Protein AF-A0A655YX29-F1 (afdb_monomer)

Organism: Vibrio cholerae (NCBI:txid666)

Mean predicted aligned error: 5.87 Å

Solvent-accessible surface area (backbone atoms only — not comparable to full-atom values): 13221 Å² total; per-residue (Å²): 109,68,70,59,52,31,53,48,28,48,72,72,64,40,40,65,67,18,42,57,52,40,54,55,49,36,74,79,40,78,80,44,65,66,53,54,54,52,46,47,52,28,24,66,75,71,67,39,34,69,66,39,57,71,42,44,67,58,36,39,75,68,69,73,36,53,75,65,59,41,49,54,50,45,53,53,29,51,49,51,47,50,59,61,36,42,71,84,47,36,54,64,44,40,53,54,54,56,67,70,50,52,74,70,59,66,66,36,65,70,50,42,51,51,52,39,51,53,21,46,78,59,70,35,27,68,61,30,49,53,53,44,57,56,42,46,74,78,56,75,50,65,68,59,36,62,50,58,56,72,48,78,56,92,72,52,63,69,59,53,53,52,35,52,52,49,38,72,77,38,81,76,47,32,40,43,25,37,27,48,12,52,44,26,44,75,72,67,40,32,70,61,10,32,55,25,21,53,53,12,50,75,67,42,89,49,57,67,48,30,50,53,33,19,53,25,27,44,80,70,69,38,52,70,59,16,52,54,36,43,50,51,33,49,53,57,69,76,49,79,86,79,85,85,131

Sequence (245 aa):
MELTRAKQQLGDGDNQAALETLTQLQRNHPHNTVVLNLLKQCYQALGEWQPLLALLPKLVKAKRLSNEEAQQLEITAQRGILQDIASPKGSEGLMQHWAQLSRKLKAEPELLMCFITQLIQRKADYEAFSMIKESLKKQATPELYALLPELNISDRHPLIALLQEALRRDGNNAEAHSALGQLYLREKHWADAQKHLEKALSLRSSVSDYAYLADALEKQNFTRAAHDVSRKALSLLESPSAQSS

Radius of gyration: 23.89 Å; Cα contacts (8 Å, |Δi|>4): 259; chains: 1; bounding box: 60×42×65 Å

Nearest PDB structures (foldseek):
  5dse-assembly1_A  TM=4.596E-01  e=9.885E-05  Homo sapiens
  7rqf-assembly1_A  TM=4.891E-01  e=5.164E-04  Pseudomonas aeruginosa PAO1
  8sxg-assembly1_C  TM=3.650E-01  e=2.163E-04  Pseudomonas aeruginosa
  6q6g-assembly1_Z  TM=4.954E-01  e=3.820E-03  Homo sapiens
  6c95-assembly1_A  TM=4.401E-01  e=8.387E-02  Homo sapiens

pLDDT: mean 92.27, std 8.89, range [33.91, 98.75]

Foldseek 3Di:
DLLVVLVVCVVVVVLVVSLVSLVVVCVVPVLPLSSLVSNLVSCVSVLVLVVNLVSLVSCVVNVNDPPVRSVVSNLVSLLSVLVVCCPPPNLVSLVVSLVPDDPVSCLPPSSLLSSLVSCLVRLVLVVSVVSLLVNCVVPNDLSSLQCLLSRPDPDCVVSLVSLVVVCVVPVQNLSSLLSQLSVCVVVVVLVSNLVSLVSSCVNDPDLVSLQSNLSSCVSVVVNVVSVVSNVVSVVVVVCPPPPDD

Secondary structure (DSSP, 8-state):
-HHHHHHHHHHTT-HHHHHHHHHHHHHH-TT-HHHHHHHHHHHHHHT-HHHHHHHHHHHHHTTSS-HHHHHHHHHHHHHHHHHHHHTTSHHHHHHHHHHHS-HHHHT-HHHHHHHHHHHHHTT-HHHHHHHHHHHHHH---HHHHHHGGG---S--HHHHHHHHHHHHH-TT-HHHHHHHHHHHHHTT-HHHHHHHHHHHHHHS--HHHHHHHHHHHHHTT-HHHHHHHHHHHHHHHH-GGGS--

InterPro domains:
  IPR005254 Heme biosynthesis-associated TPR protein [TIGR00540] (2-233)
  IPR011990 Tetratricopeptide-like helical domain superfamily [G3DSA:1.25.40.10] (2-241)
  IPR011990 Tetratricopeptide-like helical domain superfamily [SSF48452] (6-226)
  IPR019734 Tetratricopeptide repeat [PS50005] (174-207)

Structure (mmCIF, N/CA/C/O backbone):
data_AF-A0A655YX29-F1
#
_entry.id   AF-A0A655YX29-F1
#
loop_
_atom_site.group_PDB
_atom_site.id
_atom_site.type_symbol
_atom_site.label_atom_id
_atom_site.label_alt_id
_atom_site.label_comp_id
_atom_site.label_asym_id
_atom_site.label_entity_id
_atom_site.label_seq_id
_atom_site.pdbx_PDB_ins_code
_atom_site.Cartn_x
_atom_site.Cartn_y
_atom_site.Cartn_z
_atom_site.occupancy
_atom_site.B_iso_or_equiv
_atom_site.auth_seq_id
_atom_site.auth_comp_id
_atom_site.auth_asym_id
_atom_site.auth_atom_id
_atom_site.pdbx_PDB_model_num
ATOM 1 N N . MET A 1 1 ? 20.109 2.451 -40.239 1.00 74.25 1 MET A N 1
ATOM 2 C CA . MET A 1 1 ? 18.877 1.734 -40.634 1.00 74.25 1 MET A CA 1
ATOM 3 C C . MET A 1 1 ? 18.229 1.106 -39.403 1.00 74.25 1 MET A C 1
ATOM 5 O O . MET A 1 1 ? 17.161 1.559 -39.023 1.00 74.25 1 MET A O 1
ATOM 9 N N . GLU A 1 2 ? 18.918 0.212 -38.686 1.00 83.62 2 GLU A N 1
ATOM 10 C CA . GLU A 1 2 ? 18.392 -0.462 -37.477 1.00 83.62 2 GLU A CA 1
ATOM 11 C C . GLU A 1 2 ? 17.880 0.471 -36.357 1.00 83.62 2 GLU A C 1
ATOM 13 O O . GLU A 1 2 ? 16.822 0.229 -35.790 1.00 83.62 2 GLU A O 1
ATOM 18 N N . LEU A 1 3 ? 18.565 1.585 -36.055 1.00 86.56 3 LEU A N 1
ATOM 19 C CA . LEU A 1 3 ? 18.087 2.529 -35.026 1.00 86.56 3 LEU A CA 1
ATOM 20 C C . LEU A 1 3 ? 16.780 3.234 -35.430 1.00 86.56 3 LEU A C 1
ATOM 22 O O . LEU A 1 3 ? 15.935 3.510 -34.583 1.00 86.56 3 LEU A O 1
ATOM 26 N N . THR A 1 4 ? 16.622 3.544 -36.717 1.00 86.81 4 THR A N 1
ATOM 27 C CA . THR A 1 4 ? 15.394 4.145 -37.256 1.00 86.81 4 THR A CA 1
ATOM 28 C C . THR A 1 4 ? 14.246 3.145 -37.181 1.00 86.81 4 THR A C 1
ATOM 30 O O . THR A 1 4 ? 13.162 3.507 -36.738 1.0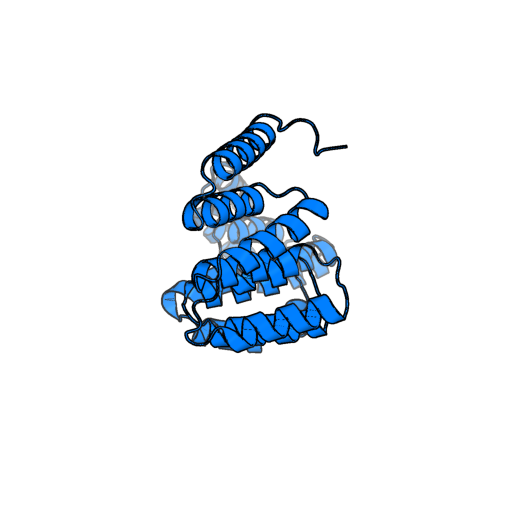0 86.81 4 THR A O 1
ATOM 33 N N . ARG A 1 5 ? 14.518 1.876 -37.517 1.00 88.75 5 ARG A N 1
ATOM 34 C CA . ARG A 1 5 ? 13.566 0.768 -37.391 1.00 88.75 5 ARG A CA 1
ATOM 35 C C . ARG A 1 5 ? 13.100 0.577 -35.947 1.00 88.75 5 ARG A C 1
ATOM 37 O O . ARG A 1 5 ? 11.901 0.563 -35.708 1.00 88.75 5 ARG A O 1
ATOM 44 N N . ALA A 1 6 ? 14.025 0.526 -34.988 1.00 88.88 6 ALA A N 1
ATOM 45 C CA . ALA A 1 6 ? 13.686 0.392 -33.570 1.00 88.88 6 ALA A CA 1
ATOM 46 C C . ALA A 1 6 ? 12.810 1.545 -33.051 1.00 88.88 6 ALA A C 1
ATOM 48 O O . ALA A 1 6 ? 11.881 1.329 -32.277 1.00 88.88 6 ALA A O 1
ATOM 49 N N . LYS A 1 7 ? 13.080 2.783 -33.489 1.00 88.50 7 LYS A N 1
ATOM 50 C CA . LYS A 1 7 ? 12.241 3.942 -33.143 1.00 88.50 7 LYS A CA 1
ATOM 51 C C . LYS A 1 7 ? 10.845 3.854 -33.752 1.00 88.50 7 LYS A C 1
ATOM 53 O O . LYS A 1 7 ? 9.890 4.237 -33.089 1.00 88.50 7 LYS A O 1
ATOM 58 N N . GLN A 1 8 ? 10.741 3.375 -34.990 1.00 90.94 8 GLN A N 1
ATOM 59 C CA . GLN A 1 8 ? 9.455 3.161 -35.644 1.00 90.94 8 GLN A CA 1
ATOM 60 C C . GLN A 1 8 ? 8.639 2.099 -34.898 1.00 90.94 8 GLN A C 1
ATOM 62 O O . GLN A 1 8 ? 7.516 2.382 -34.511 1.00 90.94 8 GLN A O 1
ATOM 67 N N . GLN A 1 9 ? 9.238 0.944 -34.588 1.00 91.00 9 GLN A N 1
ATOM 68 C CA . GLN A 1 9 ? 8.585 -0.131 -33.827 1.00 91.00 9 GLN A CA 1
ATOM 69 C C . GLN A 1 9 ? 8.052 0.355 -32.471 1.00 91.00 9 GLN A C 1
ATOM 71 O O . GLN A 1 9 ? 6.935 0.021 -32.097 1.00 91.00 9 GLN A O 1
ATOM 76 N N . LEU A 1 10 ? 8.809 1.207 -31.768 1.00 87.88 10 LEU A N 1
ATOM 77 C CA . LEU A 1 10 ? 8.336 1.845 -30.535 1.00 87.88 10 LEU A CA 1
ATOM 78 C C . LEU A 1 10 ? 7.170 2.811 -30.762 1.00 87.88 10 LEU A C 1
ATOM 80 O O . LEU A 1 10 ? 6.245 2.841 -29.955 1.00 87.88 10 LEU A O 1
ATOM 84 N N . GLY A 1 11 ? 7.208 3.599 -31.840 1.00 87.75 11 GLY A N 1
ATOM 85 C CA . GLY A 1 11 ? 6.101 4.478 -32.226 1.00 87.75 11 GLY A CA 1
ATOM 86 C C . GLY A 1 11 ? 4.825 3.708 -32.570 1.00 87.75 11 GLY A C 1
ATOM 87 O O . GLY A 1 11 ? 3.733 4.169 -32.251 1.00 87.75 11 GLY A O 1
ATOM 88 N N . ASP A 1 12 ? 4.981 2.514 -33.140 1.00 89.31 12 ASP A N 1
ATOM 89 C CA . ASP A 1 12 ? 3.892 1.603 -33.498 1.00 89.31 12 ASP A CA 1
ATOM 90 C C . ASP A 1 12 ? 3.393 0.772 -32.291 1.00 89.31 12 ASP A C 1
ATOM 92 O O . ASP A 1 12 ? 2.408 0.044 -32.401 1.00 89.31 12 ASP A O 1
ATOM 96 N N . GLY A 1 13 ? 4.052 0.877 -31.128 1.00 88.12 13 GLY A N 1
ATOM 97 C CA . GLY A 1 13 ? 3.719 0.137 -29.904 1.00 88.12 13 GLY A CA 1
ATOM 98 C C . GLY A 1 13 ? 4.242 -1.306 -29.855 1.00 88.12 13 GLY A C 1
ATOM 99 O O . GLY A 1 13 ? 4.000 -2.010 -28.873 1.00 88.12 13 GLY A O 1
ATOM 100 N N . ASP A 1 14 ? 4.995 -1.748 -30.867 1.00 92.62 14 ASP A N 1
ATOM 101 C CA . ASP A 1 14 ? 5.615 -3.076 -30.924 1.00 92.62 14 ASP A CA 1
ATOM 102 C C . ASP A 1 14 ? 6.920 -3.110 -30.107 1.00 92.62 14 ASP A C 1
ATOM 104 O O . ASP A 1 14 ? 8.047 -3.132 -30.620 1.00 92.62 14 ASP A O 1
ATOM 108 N N . ASN A 1 15 ? 6.751 -3.080 -28.783 1.00 92.06 15 ASN A N 1
ATOM 109 C CA . ASN A 1 15 ? 7.855 -3.040 -27.823 1.00 92.06 15 ASN A CA 1
ATOM 110 C C . ASN A 1 15 ? 8.735 -4.299 -27.882 1.00 92.06 15 ASN A C 1
ATOM 112 O O . ASN A 1 15 ? 9.933 -4.214 -27.608 1.00 92.06 15 ASN A O 1
ATOM 116 N N . GLN A 1 16 ? 8.170 -5.452 -28.259 1.00 92.12 16 GLN A N 1
ATOM 117 C CA . GLN A 1 16 ? 8.909 -6.713 -28.330 1.00 92.12 16 GLN A CA 1
ATOM 118 C C . GLN A 1 16 ? 9.858 -6.729 -29.533 1.00 92.12 16 GLN A C 1
ATOM 120 O O . GLN A 1 16 ? 11.054 -6.987 -29.371 1.00 92.12 16 GLN A O 1
ATOM 125 N N . ALA A 1 17 ? 9.370 -6.373 -30.728 1.00 91.25 17 ALA A N 1
ATOM 126 C CA . ALA A 1 17 ? 10.222 -6.299 -31.914 1.00 91.25 17 ALA A CA 1
ATOM 127 C C . ALA A 1 17 ? 11.273 -5.179 -31.797 1.00 91.25 17 ALA A C 1
ATOM 129 O O . ALA A 1 17 ? 12.413 -5.325 -32.264 1.00 91.25 17 ALA A O 1
ATOM 130 N N . ALA A 1 18 ? 10.916 -4.070 -31.135 1.00 92.31 18 ALA A N 1
ATOM 131 C CA . ALA A 1 18 ? 11.869 -3.024 -30.786 1.00 92.31 18 ALA A CA 1
ATOM 132 C C . ALA A 1 18 ? 12.968 -3.549 -29.850 1.00 92.31 18 ALA A C 1
ATOM 134 O O . ALA A 1 18 ? 14.150 -3.293 -30.097 1.00 92.31 18 ALA A O 1
ATOM 135 N N . LEU A 1 19 ? 12.608 -4.315 -28.813 1.00 93.19 19 LEU A N 1
ATOM 136 C CA . LEU A 1 19 ? 13.564 -4.878 -27.861 1.00 93.19 19 LEU A CA 1
ATOM 137 C C . LEU A 1 19 ? 14.572 -5.814 -28.542 1.00 93.19 19 LEU A C 1
ATOM 139 O O . LEU A 1 19 ? 15.774 -5.707 -28.280 1.00 93.19 19 LEU A O 1
ATOM 143 N N . GLU A 1 20 ? 14.123 -6.693 -29.439 1.00 92.38 20 GLU A N 1
ATOM 144 C CA . GLU A 1 20 ? 15.008 -7.590 -30.195 1.00 92.38 20 GLU A CA 1
ATOM 145 C C . GLU A 1 20 ? 16.045 -6.803 -31.009 1.00 92.38 20 GLU A C 1
ATOM 147 O O . GLU A 1 20 ? 17.256 -7.035 -30.890 1.00 92.38 20 GLU A O 1
ATOM 152 N N . THR A 1 21 ? 15.574 -5.809 -31.768 1.00 91.12 21 THR A N 1
ATOM 153 C CA . THR A 1 21 ? 16.415 -4.934 -32.599 1.00 91.12 21 THR A CA 1
ATOM 154 C C . THR A 1 21 ? 17.415 -4.149 -31.740 1.00 91.12 21 THR A C 1
ATOM 156 O O . THR A 1 21 ? 18.610 -4.074 -32.043 1.00 91.12 21 THR A O 1
ATOM 159 N N . LEU A 1 22 ? 16.957 -3.589 -30.617 1.00 92.06 22 LEU A N 1
ATOM 160 C CA . LEU A 1 22 ? 17.788 -2.798 -29.709 1.00 92.06 22 LEU A CA 1
ATOM 161 C C . LEU A 1 22 ? 18.814 -3.642 -28.948 1.00 92.06 22 LEU A C 1
ATOM 163 O O . LEU A 1 22 ? 19.927 -3.172 -28.709 1.00 92.06 22 LEU A O 1
ATOM 167 N N . THR A 1 23 ? 18.485 -4.887 -28.606 1.00 90.38 23 THR A N 1
ATOM 168 C CA . THR A 1 23 ? 19.416 -5.808 -27.938 1.00 90.38 23 THR A CA 1
ATOM 169 C C . THR A 1 23 ? 20.567 -6.187 -28.871 1.00 90.38 23 THR A C 1
ATOM 171 O O . THR A 1 23 ? 21.727 -6.203 -28.451 1.00 90.38 23 THR A O 1
ATOM 174 N N . GLN A 1 24 ? 20.284 -6.417 -30.159 1.00 91.44 24 GLN A N 1
ATOM 175 C CA . GLN A 1 24 ? 21.325 -6.625 -31.173 1.00 91.44 24 GLN A CA 1
ATOM 176 C C . GLN A 1 24 ? 22.208 -5.379 -31.337 1.00 91.44 24 GLN A C 1
ATOM 178 O O . GLN A 1 24 ? 23.438 -5.475 -31.315 1.00 91.44 24 GLN A O 1
ATOM 183 N N . LEU A 1 25 ? 21.594 -4.193 -31.410 1.00 90.31 25 LEU A N 1
ATOM 184 C CA . LEU A 1 25 ? 22.320 -2.923 -31.472 1.00 90.31 25 LEU A CA 1
ATOM 185 C C . LEU A 1 25 ? 23.204 -2.680 -30.245 1.00 90.31 25 LEU A C 1
ATOM 187 O O . LEU A 1 25 ? 24.315 -2.170 -30.388 1.00 90.31 25 LEU A O 1
ATOM 191 N N . GLN A 1 26 ? 22.748 -3.061 -29.052 1.00 90.88 26 GLN A N 1
ATOM 192 C CA . GLN A 1 26 ? 23.527 -2.926 -27.824 1.00 90.88 26 GLN A CA 1
ATOM 193 C C . GLN A 1 26 ? 24.763 -3.831 -27.827 1.00 90.88 26 GLN A C 1
ATOM 195 O O . GLN A 1 26 ? 25.808 -3.407 -27.340 1.00 90.88 26 GLN A O 1
ATOM 200 N N . ARG A 1 27 ? 24.683 -5.043 -28.394 1.00 89.25 27 ARG A N 1
ATOM 201 C CA . ARG A 1 27 ? 25.852 -5.935 -28.527 1.00 89.25 27 ARG A CA 1
ATOM 202 C C . ARG A 1 27 ? 26.937 -5.314 -29.407 1.00 89.25 27 ARG A C 1
ATOM 204 O O . ARG A 1 27 ? 28.108 -5.368 -29.049 1.00 89.25 27 ARG A O 1
ATOM 211 N N . ASN A 1 28 ? 26.537 -4.677 -30.507 1.00 88.81 28 ASN A N 1
ATOM 212 C CA . ASN A 1 28 ? 27.463 -4.041 -31.450 1.00 88.81 28 ASN A CA 1
ATOM 213 C C . ASN A 1 28 ? 27.969 -2.676 -30.953 1.00 88.81 28 ASN A C 1
ATOM 215 O O . ASN A 1 28 ? 29.095 -2.280 -31.249 1.00 88.81 28 ASN A O 1
ATOM 219 N N . HIS A 1 29 ? 27.153 -1.952 -30.177 1.00 86.75 29 HIS A N 1
ATOM 220 C CA . HIS A 1 29 ? 27.474 -0.622 -29.655 1.00 86.75 29 HIS A CA 1
ATOM 221 C C . HIS A 1 29 ? 27.079 -0.461 -28.168 1.00 86.75 29 HIS A C 1
ATOM 223 O O . HIS A 1 29 ? 26.131 0.269 -27.855 1.00 86.75 29 HIS A O 1
ATOM 229 N N . PRO A 1 30 ? 27.832 -1.058 -27.219 1.00 85.25 30 PRO A N 1
ATOM 230 C CA . PRO A 1 30 ? 27.433 -1.157 -25.804 1.00 85.25 30 PRO A CA 1
ATOM 231 C C . PRO A 1 30 ? 27.243 0.171 -25.058 1.00 85.25 30 PRO A C 1
ATOM 233 O O . PRO A 1 30 ? 26.528 0.223 -24.057 1.00 85.25 30 PRO A O 1
ATOM 236 N N . HIS A 1 31 ? 27.880 1.245 -25.532 1.00 83.81 31 HIS A N 1
ATOM 237 C CA . HIS A 1 31 ? 27.849 2.574 -24.909 1.00 83.81 31 HIS A CA 1
ATOM 238 C C . HIS A 1 31 ? 26.972 3.587 -25.660 1.00 83.81 31 HIS A C 1
ATOM 240 O O . HIS A 1 31 ? 26.964 4.768 -25.308 1.00 83.81 31 HIS A O 1
ATOM 246 N N . ASN A 1 32 ? 26.229 3.164 -26.691 1.00 88.62 32 ASN A N 1
ATOM 247 C CA . ASN A 1 32 ? 25.364 4.075 -27.436 1.00 88.62 32 ASN A CA 1
ATOM 248 C C . ASN A 1 32 ? 24.190 4.543 -26.562 1.00 88.62 32 ASN A C 1
ATOM 250 O O . ASN A 1 32 ? 23.243 3.803 -26.304 1.00 88.62 32 ASN A O 1
ATOM 254 N N . THR A 1 33 ? 24.242 5.804 -26.132 1.00 88.56 33 THR A N 1
ATOM 255 C CA . THR A 1 33 ? 23.282 6.388 -25.185 1.00 88.56 33 THR A CA 1
ATOM 256 C C . THR A 1 33 ? 21.844 6.418 -25.699 1.00 88.56 33 THR A C 1
ATOM 258 O O . THR A 1 33 ? 20.916 6.302 -24.900 1.00 88.56 33 THR A O 1
ATOM 261 N N . VAL A 1 34 ? 21.643 6.509 -27.018 1.00 89.88 34 VAL A N 1
ATOM 262 C CA . VAL A 1 34 ? 20.307 6.448 -27.626 1.00 89.88 34 VAL A CA 1
ATOM 263 C C . VAL A 1 34 ? 19.743 5.036 -27.505 1.00 89.88 34 VAL A C 1
ATOM 265 O O . VAL A 1 34 ? 18.601 4.881 -27.090 1.00 89.88 34 VAL A O 1
ATOM 268 N N . VAL A 1 35 ? 20.552 4.010 -27.790 1.00 91.38 35 VAL A N 1
ATOM 269 C CA . VAL A 1 35 ? 20.142 2.601 -27.652 1.00 91.38 35 VAL A CA 1
ATOM 270 C C . VAL A 1 35 ? 19.809 2.278 -26.197 1.00 91.38 35 VAL A C 1
ATOM 272 O O . VAL A 1 35 ? 18.768 1.686 -25.934 1.00 91.38 35 VAL A O 1
ATOM 275 N N . LEU A 1 36 ? 20.631 2.726 -25.240 1.00 90.94 36 LEU A N 1
ATOM 276 C CA . LEU A 1 36 ? 20.350 2.530 -23.813 1.00 90.94 36 LEU A C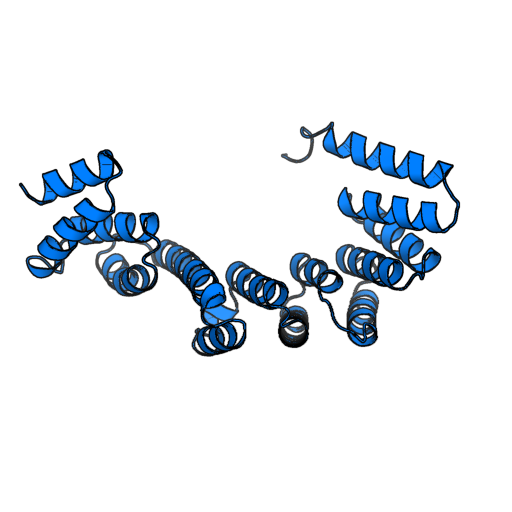A 1
ATOM 277 C C . LEU A 1 36 ? 19.033 3.211 -23.394 1.00 90.94 36 LEU A C 1
ATOM 279 O O . LEU A 1 36 ? 18.250 2.624 -22.655 1.00 90.94 36 LEU A O 1
ATOM 283 N N . ASN A 1 37 ? 18.752 4.422 -23.884 1.00 90.19 37 ASN A N 1
ATOM 284 C CA . ASN A 1 37 ? 17.495 5.111 -23.580 1.00 90.19 37 ASN A CA 1
ATOM 285 C C . ASN A 1 37 ? 16.265 4.414 -24.180 1.00 90.19 37 ASN A C 1
ATOM 287 O O . ASN A 1 37 ? 15.230 4.359 -23.519 1.00 90.19 37 ASN A O 1
ATOM 291 N N . LEU A 1 38 ? 16.366 3.879 -25.398 1.00 91.62 38 LEU A N 1
ATOM 292 C CA . LEU A 1 38 ? 15.266 3.138 -26.026 1.00 91.62 38 LEU A CA 1
ATOM 293 C C . LEU A 1 38 ? 15.048 1.776 -25.349 1.00 91.62 38 LEU A C 1
ATOM 295 O O . LEU A 1 38 ? 13.907 1.392 -25.116 1.00 91.62 38 LEU A O 1
ATOM 299 N N . LEU A 1 39 ? 16.122 1.084 -24.944 1.00 93.25 39 LEU A N 1
ATOM 300 C CA . LEU A 1 39 ? 16.023 -0.149 -24.152 1.00 93.25 39 LEU A CA 1
ATOM 301 C C . LEU A 1 39 ? 15.320 0.087 -22.816 1.00 93.25 39 LEU A C 1
ATOM 303 O O . LEU A 1 39 ? 14.475 -0.709 -22.430 1.00 93.25 39 LEU A O 1
ATOM 307 N N . LYS A 1 40 ? 15.619 1.202 -22.137 1.00 93.94 40 LYS A N 1
ATOM 308 C CA . LYS A 1 40 ? 14.909 1.605 -20.915 1.00 93.94 40 LYS A CA 1
ATOM 309 C C . LYS A 1 40 ? 13.396 1.675 -21.152 1.00 93.94 40 LYS A C 1
ATOM 311 O O . LYS A 1 40 ? 12.645 1.102 -20.375 1.00 93.94 40 LYS A O 1
ATOM 316 N N . GLN A 1 41 ? 12.967 2.340 -22.229 1.00 92.06 41 GLN A N 1
ATOM 317 C CA . GLN A 1 41 ? 11.547 2.462 -22.582 1.00 92.06 41 GLN A CA 1
ATOM 318 C C . GLN A 1 41 ? 10.917 1.095 -22.875 1.00 92.06 41 GLN A C 1
ATOM 320 O O . GLN A 1 41 ? 9.851 0.806 -22.341 1.00 92.06 41 GLN A O 1
ATOM 325 N N . CYS A 1 42 ? 11.602 0.238 -23.642 1.00 93.50 42 CYS A N 1
ATOM 326 C CA . CYS A 1 42 ? 11.129 -1.120 -23.929 1.00 93.50 42 CYS A CA 1
ATOM 327 C C . CYS A 1 42 ? 10.959 -1.933 -22.645 1.00 93.50 42 CYS A C 1
ATOM 329 O O . CYS A 1 42 ? 9.907 -2.518 -22.425 1.00 93.50 42 CYS A O 1
ATOM 331 N N . TYR A 1 43 ? 11.972 -1.938 -21.774 1.00 94.88 43 TYR A N 1
ATOM 332 C CA . TYR A 1 43 ? 11.922 -2.705 -20.534 1.00 94.88 43 TYR A CA 1
ATOM 333 C C . TYR A 1 43 ? 10.820 -2.219 -19.592 1.00 94.88 43 TYR A C 1
ATOM 335 O O . TYR A 1 43 ? 10.129 -3.038 -18.998 1.00 94.88 43 TYR A O 1
ATOM 343 N N . GLN A 1 44 ? 10.607 -0.903 -19.492 1.00 92.88 44 GLN A N 1
ATOM 344 C CA . GLN A 1 44 ? 9.487 -0.353 -18.726 1.00 92.88 44 GLN A CA 1
ATOM 345 C C . GLN A 1 44 ? 8.129 -0.762 -19.313 1.00 92.88 44 GLN A C 1
ATOM 347 O O . GLN A 1 44 ? 7.224 -1.092 -18.554 1.00 92.88 44 GLN A O 1
ATOM 352 N N . ALA A 1 45 ? 7.987 -0.746 -20.641 1.00 91.25 45 ALA A N 1
ATOM 353 C CA . ALA A 1 45 ? 6.733 -1.082 -21.310 1.00 91.25 45 ALA A CA 1
ATOM 354 C C . ALA A 1 45 ? 6.407 -2.585 -21.263 1.00 91.25 45 ALA A C 1
ATOM 356 O O . ALA A 1 45 ? 5.238 -2.955 -21.213 1.00 91.25 45 ALA A O 1
ATOM 357 N N . LEU A 1 46 ? 7.432 -3.440 -21.268 1.00 92.31 46 LEU A N 1
ATOM 358 C CA . LEU A 1 46 ? 7.296 -4.899 -21.237 1.00 92.31 46 LEU A CA 1
ATOM 359 C C . LEU A 1 46 ? 7.285 -5.488 -19.817 1.00 92.31 46 LEU A C 1
ATOM 361 O O . LEU A 1 46 ? 7.019 -6.673 -19.663 1.00 92.31 46 LEU A O 1
ATOM 365 N N . GLY A 1 47 ? 7.578 -4.689 -18.786 1.00 92.31 47 GLY A N 1
ATOM 366 C CA . GLY A 1 47 ? 7.718 -5.186 -17.413 1.00 92.31 47 GLY A CA 1
ATOM 367 C C . GLY A 1 47 ? 8.997 -5.998 -17.175 1.00 92.31 47 GLY A C 1
ATOM 368 O O . GLY A 1 47 ? 9.068 -6.813 -16.265 1.00 92.31 47 GLY A O 1
ATOM 369 N N . GLU A 1 48 ? 10.034 -5.774 -17.980 1.00 94.62 48 GLU A N 1
ATOM 370 C CA . GLU A 1 48 ? 11.327 -6.455 -17.864 1.00 94.62 48 GLU A CA 1
ATOM 371 C C . GLU A 1 48 ? 12.205 -5.759 -16.809 1.00 94.62 48 GLU A C 1
ATOM 373 O O . GLU A 1 48 ? 13.139 -5.000 -17.105 1.00 94.62 48 GLU A O 1
ATOM 378 N N . TRP A 1 49 ? 11.886 -5.985 -15.535 1.00 95.25 49 TRP A N 1
ATOM 379 C CA . TRP A 1 49 ? 12.444 -5.213 -14.422 1.00 95.25 49 TRP A CA 1
ATOM 380 C C . TRP A 1 49 ? 13.918 -5.507 -14.123 1.00 95.25 49 TRP A C 1
ATOM 382 O O . TRP A 1 49 ? 14.688 -4.590 -13.834 1.00 95.25 49 TRP A O 1
ATOM 392 N N . GLN A 1 50 ? 14.352 -6.767 -14.192 1.00 93.75 50 GLN A N 1
ATOM 393 C CA . GLN A 1 50 ? 15.736 -7.151 -13.894 1.00 93.75 50 GLN A CA 1
ATOM 394 C C . GLN A 1 50 ? 16.713 -6.595 -14.948 1.00 93.75 50 GLN A C 1
ATOM 396 O O . GLN A 1 50 ? 17.722 -5.995 -14.553 1.00 93.75 50 GLN A O 1
ATOM 401 N N . PRO A 1 51 ? 16.431 -6.692 -16.268 1.00 94.44 51 PRO A N 1
ATOM 402 C CA . PRO A 1 51 ? 17.214 -5.989 -17.284 1.00 94.44 51 PRO A CA 1
ATOM 403 C C . PRO A 1 51 ? 17.220 -4.467 -17.100 1.00 94.44 51 PRO A C 1
ATOM 405 O O . PRO A 1 51 ? 18.270 -3.838 -17.267 1.00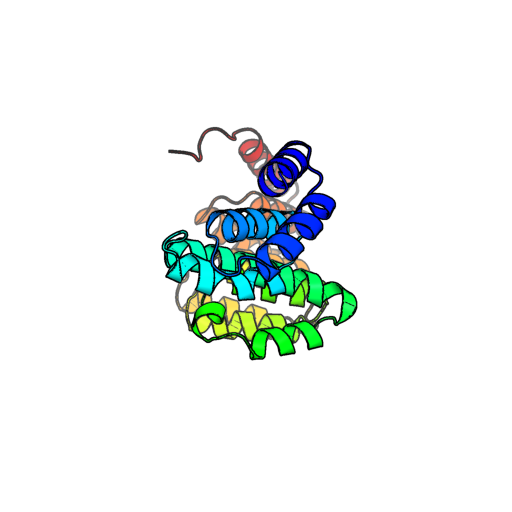 94.44 51 PRO A O 1
ATOM 408 N N . LEU A 1 52 ? 16.085 -3.872 -16.705 1.00 95.62 52 LEU A N 1
ATOM 409 C CA . LEU A 1 52 ? 15.998 -2.441 -16.413 1.00 95.62 52 LEU A CA 1
ATOM 410 C C . LEU A 1 52 ? 16.945 -2.041 -15.275 1.00 95.62 52 LEU A C 1
ATOM 412 O O . LEU A 1 52 ? 17.745 -1.123 -15.457 1.00 95.62 52 LEU A O 1
ATOM 416 N N . LEU A 1 53 ? 16.930 -2.756 -14.145 1.00 94.88 53 LEU A N 1
ATOM 417 C CA . LEU A 1 53 ? 17.824 -2.497 -13.008 1.00 94.88 53 LEU A CA 1
ATOM 418 C C . LEU A 1 53 ? 19.305 -2.570 -13.404 1.00 94.88 53 LEU A C 1
ATOM 420 O O . LEU A 1 53 ? 20.093 -1.701 -13.030 1.00 94.88 53 LEU A O 1
ATOM 424 N N . ALA A 1 54 ? 19.688 -3.558 -14.219 1.00 93.88 54 ALA A N 1
ATOM 425 C CA . ALA A 1 54 ? 21.058 -3.690 -14.718 1.00 93.88 54 ALA A CA 1
ATOM 426 C C . ALA A 1 54 ? 21.477 -2.537 -15.659 1.00 93.88 54 ALA A C 1
ATOM 428 O O . ALA A 1 54 ? 22.673 -2.265 -15.836 1.00 93.88 54 ALA A O 1
ATOM 429 N N . LEU A 1 55 ? 20.507 -1.853 -16.274 1.00 93.94 55 LEU A N 1
ATOM 430 C CA . LEU A 1 55 ? 20.719 -0.748 -17.205 1.00 93.94 55 LEU A CA 1
ATOM 431 C C . LEU A 1 55 ? 20.882 0.611 -16.500 1.00 93.94 55 LEU A C 1
ATOM 433 O O . LEU A 1 55 ? 21.654 1.445 -16.987 1.00 93.94 55 LEU A O 1
ATOM 437 N N . LEU A 1 56 ? 20.223 0.836 -15.355 1.00 94.19 56 LEU A N 1
ATOM 438 C CA . LEU A 1 56 ? 20.208 2.136 -14.660 1.00 94.19 56 LEU A CA 1
ATOM 439 C C . LEU A 1 56 ? 21.611 2.707 -14.372 1.00 94.19 56 LEU A C 1
ATOM 441 O O . LEU A 1 56 ? 21.859 3.859 -14.744 1.00 94.19 56 LEU A O 1
ATOM 445 N N . PRO A 1 57 ? 22.590 1.942 -13.836 1.00 93.19 57 PRO A N 1
ATOM 446 C CA . PRO A 1 57 ? 23.923 2.485 -13.561 1.00 93.19 57 PRO A CA 1
ATOM 447 C C . PRO A 1 57 ? 24.649 2.958 -14.827 1.00 93.19 57 PRO A C 1
ATOM 449 O O . PRO A 1 57 ? 25.451 3.892 -14.777 1.00 93.19 57 PRO A O 1
ATOM 452 N N . LYS A 1 58 ? 24.380 2.327 -15.980 1.00 92.25 58 LYS A N 1
ATOM 453 C CA . LYS A 1 58 ? 24.969 2.719 -17.271 1.00 92.25 58 LYS A CA 1
ATOM 454 C C . LYS A 1 58 ? 24.382 4.044 -17.759 1.00 92.25 58 LYS A C 1
ATOM 456 O O . LYS A 1 58 ? 25.121 4.878 -18.275 1.00 92.25 58 LYS A O 1
ATOM 461 N N . LEU A 1 59 ? 23.082 4.255 -17.559 1.00 91.25 59 LEU A N 1
ATOM 462 C CA . LEU A 1 59 ? 22.381 5.483 -17.940 1.00 91.25 59 LEU A CA 1
ATOM 463 C C . LEU A 1 59 ? 22.788 6.688 -17.085 1.00 91.25 59 LEU A C 1
ATOM 465 O O . LEU A 1 59 ? 22.998 7.773 -17.631 1.00 91.25 59 LEU A O 1
ATOM 469 N N . VAL A 1 60 ? 22.983 6.482 -15.779 1.00 94.00 60 VAL A N 1
ATOM 470 C CA . VAL A 1 60 ? 23.525 7.509 -14.873 1.00 94.00 60 VAL A CA 1
ATOM 471 C C . VAL A 1 60 ? 24.946 7.895 -15.290 1.00 94.00 60 VAL A C 1
ATOM 473 O O . VAL A 1 60 ? 25.238 9.073 -15.490 1.00 94.00 60 VAL A O 1
ATOM 476 N N . LYS A 1 61 ? 25.829 6.910 -15.526 1.00 91.88 61 LYS A N 1
ATOM 477 C CA . LYS A 1 61 ? 27.204 7.159 -16.011 1.00 91.88 61 LYS A CA 1
ATOM 478 C C . LYS A 1 61 ? 27.231 7.905 -17.348 1.00 91.88 61 LYS A C 1
ATOM 480 O O . LYS A 1 61 ? 28.093 8.750 -17.566 1.00 91.88 61 LYS A O 1
ATOM 485 N N . ALA A 1 62 ? 26.271 7.620 -18.226 1.00 89.50 62 ALA A N 1
ATOM 486 C CA . ALA A 1 62 ? 26.100 8.292 -19.510 1.00 89.50 62 ALA A CA 1
ATOM 487 C C . ALA A 1 62 ? 25.435 9.682 -19.417 1.00 89.50 62 ALA A C 1
ATOM 489 O O . ALA A 1 62 ? 25.175 10.292 -20.461 1.00 89.50 62 ALA A O 1
ATOM 490 N N . LYS A 1 63 ? 25.141 10.173 -18.201 1.00 89.94 63 LYS A N 1
ATOM 491 C CA . LYS A 1 63 ? 24.432 11.435 -17.925 1.00 89.94 63 LYS A CA 1
ATOM 492 C C . LYS A 1 63 ? 23.077 11.533 -18.641 1.00 89.94 63 LYS A C 1
ATOM 494 O O . LYS A 1 63 ? 22.672 12.609 -19.069 1.00 89.94 63 LYS A O 1
ATOM 499 N N . ARG A 1 64 ? 22.406 10.391 -18.832 1.00 90.81 64 ARG A N 1
ATOM 500 C CA . ARG A 1 64 ? 21.058 10.306 -19.426 1.00 90.81 64 ARG A CA 1
ATOM 501 C C . ARG A 1 64 ? 19.954 10.246 -18.384 1.00 90.81 64 ARG A C 1
ATOM 503 O O . ARG A 1 64 ? 18.808 10.484 -18.739 1.00 90.81 64 ARG A O 1
ATOM 510 N N . LEU A 1 65 ? 20.319 9.910 -17.151 1.00 91.00 65 LEU A N 1
ATOM 511 C CA . LEU A 1 65 ? 19.465 9.982 -15.979 1.00 91.00 65 LEU A CA 1
ATOM 512 C C . LEU A 1 65 ? 20.211 10.722 -14.876 1.00 91.00 65 LEU A C 1
ATOM 514 O O . LEU A 1 65 ? 21.424 10.537 -14.710 1.00 91.00 65 LEU A O 1
ATOM 518 N N . SER A 1 66 ? 19.480 11.520 -14.111 1.00 93.56 66 SER A N 1
ATOM 519 C CA . SER A 1 66 ? 19.927 11.965 -12.799 1.00 93.56 66 SER A CA 1
ATOM 520 C C . SER A 1 66 ? 19.932 10.785 -11.814 1.00 93.56 66 SER A C 1
ATOM 522 O O . SER A 1 66 ? 19.324 9.736 -12.051 1.00 93.56 66 SER A O 1
ATOM 524 N N . ASN A 1 67 ? 20.624 10.941 -10.684 1.00 92.06 67 ASN A N 1
ATOM 525 C CA . ASN A 1 67 ? 20.580 9.935 -9.618 1.00 92.06 67 ASN A CA 1
ATOM 526 C C . ASN A 1 67 ? 19.165 9.768 -9.043 1.00 92.06 67 ASN A C 1
ATOM 528 O O . ASN A 1 67 ? 18.800 8.669 -8.639 1.00 92.06 67 ASN A O 1
ATOM 532 N N . GLU A 1 68 ? 18.378 10.843 -9.023 1.00 92.19 68 GLU A N 1
ATOM 533 C CA . GLU A 1 68 ? 17.000 10.836 -8.534 1.00 92.19 68 GLU A CA 1
ATOM 534 C C . GLU A 1 68 ? 16.074 10.078 -9.490 1.00 92.19 68 GLU A C 1
ATOM 536 O O . GLU A 1 68 ? 15.354 9.180 -9.063 1.00 92.19 68 GLU A O 1
ATOM 541 N N . GLU A 1 69 ? 16.168 10.338 -10.798 1.00 93.56 69 GLU A N 1
ATOM 542 C CA . GLU A 1 69 ? 15.401 9.599 -11.809 1.00 93.56 69 GLU A CA 1
ATOM 543 C C . GLU A 1 69 ? 15.748 8.106 -11.793 1.00 93.56 69 GLU A C 1
ATOM 545 O O . GLU A 1 69 ? 14.869 7.252 -11.910 1.00 93.56 69 GLU A O 1
ATOM 550 N N . ALA A 1 70 ? 17.031 7.772 -11.626 1.00 93.94 70 ALA A N 1
ATOM 551 C CA . ALA A 1 70 ? 17.461 6.386 -11.503 1.00 93.94 70 ALA A CA 1
ATOM 552 C C . ALA A 1 70 ? 16.919 5.724 -10.228 1.00 93.94 70 ALA A C 1
ATOM 554 O O . ALA A 1 70 ? 16.483 4.580 -10.297 1.00 93.94 70 ALA A O 1
ATOM 555 N N . GLN A 1 71 ? 16.888 6.431 -9.095 1.00 92.94 71 GLN A N 1
ATOM 556 C CA . GLN A 1 71 ? 16.295 5.918 -7.856 1.00 92.94 71 GLN A CA 1
ATOM 557 C C . GLN A 1 71 ? 14.788 5.670 -8.011 1.00 92.94 71 GLN A C 1
ATOM 559 O O . GLN A 1 71 ? 14.304 4.615 -7.610 1.00 92.94 71 GLN A O 1
ATOM 564 N N . GLN A 1 72 ? 14.050 6.587 -8.639 1.00 93.31 72 GLN A N 1
ATOM 565 C CA . GLN A 1 72 ? 12.614 6.407 -8.883 1.00 93.31 72 GLN A CA 1
ATOM 566 C C . GLN A 1 72 ? 12.327 5.213 -9.806 1.00 93.31 72 GLN A C 1
ATOM 568 O O . GLN A 1 72 ? 11.415 4.416 -9.563 1.00 93.31 72 GLN A O 1
ATOM 573 N N . LEU A 1 73 ? 13.152 5.029 -10.840 1.00 94.44 73 LEU A N 1
ATOM 574 C CA . LEU A 1 73 ? 13.072 3.855 -11.710 1.00 94.44 73 LEU A CA 1
ATOM 575 C C . LEU A 1 73 ? 13.455 2.562 -10.987 1.00 94.44 73 LEU A C 1
ATOM 577 O O . LEU A 1 73 ? 12.849 1.527 -11.250 1.00 94.44 73 LEU A O 1
ATOM 581 N N . GLU A 1 74 ? 14.426 2.610 -10.074 1.00 95.75 74 GLU A N 1
ATOM 582 C CA . GLU A 1 74 ? 14.788 1.470 -9.234 1.00 95.75 74 GLU A CA 1
ATOM 583 C C . GLU A 1 74 ? 13.613 1.064 -8.337 1.00 95.75 74 GLU A C 1
ATOM 585 O O . GLU A 1 74 ? 13.246 -0.108 -8.330 1.00 95.75 74 GLU A O 1
ATOM 590 N N . ILE A 1 75 ? 12.958 2.015 -7.661 1.00 94.75 75 ILE A N 1
ATOM 591 C CA . ILE A 1 75 ? 11.761 1.753 -6.842 1.00 94.75 75 ILE A CA 1
ATOM 592 C C . ILE A 1 75 ? 10.647 1.142 -7.701 1.00 94.75 75 ILE A C 1
ATOM 594 O O . ILE A 1 75 ? 10.073 0.117 -7.330 1.00 94.75 75 ILE A O 1
ATOM 598 N N . THR A 1 76 ? 10.387 1.719 -8.878 1.00 94.62 76 THR A N 1
ATOM 599 C CA . THR A 1 76 ? 9.377 1.217 -9.823 1.00 94.62 76 THR A CA 1
ATOM 600 C C . THR A 1 76 ? 9.668 -0.225 -10.240 1.00 94.62 76 THR A C 1
ATOM 602 O O . THR A 1 76 ? 8.789 -1.083 -10.163 1.00 94.62 76 THR A O 1
ATOM 605 N N . ALA A 1 77 ? 10.913 -0.518 -10.623 1.00 95.81 77 ALA A N 1
ATOM 606 C CA . ALA A 1 77 ? 11.323 -1.858 -11.022 1.00 95.81 77 ALA A CA 1
ATOM 607 C C . ALA A 1 77 ? 11.221 -2.855 -9.859 1.00 95.81 77 ALA A C 1
ATOM 609 O O . ALA A 1 77 ? 10.721 -3.958 -10.042 1.00 95.81 77 ALA A O 1
ATOM 610 N N . GLN A 1 78 ? 11.631 -2.470 -8.646 1.00 96.06 78 GLN A N 1
ATOM 611 C CA . GLN A 1 78 ? 11.524 -3.340 -7.471 1.00 96.06 78 GLN A CA 1
ATOM 612 C C . GLN A 1 78 ? 10.068 -3.654 -7.110 1.00 96.06 78 GLN A C 1
ATOM 614 O O . GLN A 1 78 ? 9.769 -4.792 -6.751 1.00 96.06 78 GLN A O 1
ATOM 619 N N . ARG A 1 79 ? 9.150 -2.690 -7.252 1.00 94.12 79 ARG A N 1
ATOM 620 C CA . ARG A 1 79 ? 7.706 -2.931 -7.091 1.00 94.12 79 ARG A CA 1
ATOM 621 C C . ARG A 1 79 ? 7.184 -3.937 -8.115 1.00 94.12 79 ARG A C 1
ATOM 623 O O . ARG A 1 79 ? 6.455 -4.852 -7.741 1.00 94.12 79 ARG A O 1
ATOM 630 N N . GLY A 1 80 ? 7.595 -3.792 -9.374 1.00 92.62 80 GLY A N 1
ATOM 631 C CA . GLY A 1 80 ? 7.287 -4.753 -10.432 1.00 92.62 80 GLY A CA 1
ATOM 632 C C . GLY A 1 80 ? 7.775 -6.163 -10.092 1.00 92.62 80 GLY A C 1
ATOM 633 O O . GLY A 1 80 ? 6.993 -7.106 -10.101 1.00 92.62 80 GLY A O 1
ATOM 634 N N . ILE A 1 81 ? 9.029 -6.293 -9.647 1.00 93.44 81 ILE A N 1
ATOM 635 C CA . ILE A 1 81 ? 9.605 -7.581 -9.229 1.00 93.44 81 ILE A CA 1
ATOM 636 C C . ILE A 1 81 ? 8.837 -8.195 -8.057 1.00 93.44 81 ILE A C 1
ATOM 638 O O . ILE A 1 81 ? 8.582 -9.397 -8.062 1.00 93.44 81 ILE A O 1
ATOM 642 N N . LEU A 1 82 ? 8.460 -7.401 -7.049 1.00 92.31 82 LEU A N 1
ATOM 643 C CA . LEU A 1 82 ? 7.642 -7.897 -5.940 1.00 92.31 82 LEU A CA 1
ATOM 644 C C . LEU A 1 82 ? 6.305 -8.444 -6.450 1.00 92.31 82 LEU A C 1
ATOM 646 O O . LEU A 1 82 ? 5.901 -9.530 -6.042 1.00 92.31 82 LEU A O 1
ATOM 650 N N . GLN A 1 83 ? 5.651 -7.745 -7.378 1.00 88.00 83 GLN A N 1
ATOM 651 C CA . GLN A 1 83 ? 4.396 -8.204 -7.967 1.00 88.00 83 GLN A CA 1
ATOM 652 C C . GLN A 1 83 ? 4.565 -9.504 -8.771 1.00 88.00 83 GLN A C 1
ATOM 654 O O . GLN A 1 83 ? 3.733 -10.409 -8.651 1.00 88.00 83 GLN A O 1
ATOM 659 N N . ASP A 1 84 ? 5.657 -9.618 -9.529 1.00 88.81 84 ASP A N 1
ATOM 660 C CA . ASP A 1 84 ? 5.961 -10.785 -10.359 1.00 88.81 84 ASP A CA 1
ATOM 661 C C . ASP A 1 84 ? 6.352 -12.004 -9.523 1.00 88.81 84 ASP A C 1
ATOM 663 O O . ASP A 1 84 ? 5.960 -13.120 -9.850 1.00 88.81 84 ASP A O 1
ATOM 667 N N . ILE A 1 85 ? 7.090 -11.814 -8.422 1.00 88.12 85 ILE A N 1
ATOM 668 C CA . ILE A 1 85 ? 7.480 -12.886 -7.491 1.00 88.12 85 ILE A CA 1
ATOM 669 C C . ILE A 1 85 ? 6.283 -13.366 -6.664 1.00 88.12 85 ILE A C 1
ATOM 671 O O . ILE A 1 85 ? 6.196 -14.561 -6.356 1.00 88.12 85 ILE A O 1
ATOM 675 N N . ALA A 1 86 ? 5.354 -12.464 -6.327 1.00 80.19 86 ALA A N 1
ATOM 676 C CA . ALA A 1 86 ? 4.190 -12.778 -5.502 1.00 80.19 86 ALA A CA 1
ATOM 677 C C . ALA A 1 86 ? 3.298 -13.875 -6.104 1.00 80.19 86 ALA A C 1
ATOM 679 O O . ALA A 1 86 ? 2.658 -14.617 -5.358 1.00 80.19 86 ALA A O 1
ATOM 680 N N . SER A 1 87 ? 3.242 -13.979 -7.436 1.00 78.12 87 SER A N 1
ATOM 681 C CA . SER A 1 87 ? 2.381 -14.939 -8.135 1.00 78.12 87 SER A CA 1
ATOM 682 C C . SER A 1 87 ? 2.916 -16.389 -8.095 1.00 78.12 87 SER A C 1
ATOM 684 O O . SER A 1 87 ? 2.206 -17.255 -7.584 1.00 78.12 87 SER A O 1
ATOM 686 N N . PRO A 1 88 ? 4.157 -16.694 -8.535 1.00 78.44 88 PRO A N 1
ATOM 687 C CA . PRO A 1 88 ? 4.681 -18.060 -8.572 1.00 78.44 88 PRO A CA 1
ATOM 688 C C . PRO A 1 88 ? 5.314 -18.549 -7.260 1.00 78.44 88 PRO A C 1
ATOM 690 O O . PRO A 1 88 ? 5.318 -19.753 -7.021 1.00 78.44 88 PRO A O 1
ATOM 693 N N . LYS A 1 89 ? 5.889 -17.667 -6.425 1.00 78.12 89 LYS A N 1
ATOM 694 C CA . LYS A 1 89 ? 6.682 -18.070 -5.239 1.00 78.12 89 LYS A CA 1
ATOM 695 C C . LYS A 1 89 ? 6.008 -17.778 -3.895 1.00 78.12 89 LYS A C 1
ATOM 697 O O . LYS A 1 89 ? 6.566 -18.114 -2.851 1.00 78.12 89 LYS A O 1
ATOM 702 N N . GLY A 1 90 ? 4.835 -17.146 -3.906 1.00 87.00 90 GLY A N 1
ATOM 703 C CA . GLY A 1 90 ? 4.092 -16.804 -2.693 1.00 87.00 90 GLY A CA 1
ATOM 704 C C . GLY A 1 90 ? 4.874 -15.907 -1.723 1.00 87.00 90 GLY A C 1
ATOM 705 O O . GLY A 1 90 ? 5.761 -15.149 -2.118 1.00 87.00 90 GLY A O 1
ATOM 706 N N . SER A 1 91 ? 4.535 -15.989 -0.434 1.00 89.62 91 SER A N 1
ATOM 707 C CA . SER A 1 91 ? 5.123 -15.154 0.623 1.00 89.62 91 SER A CA 1
ATOM 708 C C . SER A 1 91 ? 6.598 -15.455 0.900 1.00 89.62 91 SER A C 1
ATOM 710 O O . SER A 1 91 ? 7.359 -14.534 1.187 1.00 89.62 91 SER A O 1
ATOM 712 N N . GLU A 1 92 ? 7.041 -16.706 0.757 1.00 90.19 92 GLU A N 1
ATOM 713 C CA . GLU A 1 92 ? 8.442 -17.073 0.989 1.00 90.19 92 GLU A CA 1
ATOM 714 C C . GLU A 1 92 ? 9.374 -16.398 -0.027 1.00 90.19 92 GLU A C 1
ATOM 716 O O . GLU A 1 92 ? 10.370 -15.780 0.354 1.00 90.19 92 GLU A O 1
ATOM 721 N N . GLY A 1 93 ? 9.021 -16.437 -1.317 1.00 91.50 93 GLY A N 1
ATOM 722 C CA . GLY A 1 93 ? 9.792 -15.756 -2.358 1.00 91.50 93 GLY A CA 1
ATOM 723 C C . GLY A 1 93 ? 9.850 -14.243 -2.156 1.00 91.50 93 GLY A C 1
ATOM 724 O O . GLY A 1 93 ? 10.904 -13.636 -2.358 1.00 91.50 93 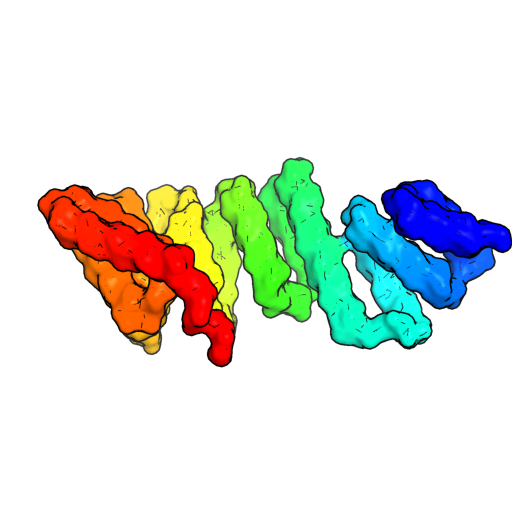GLY A O 1
ATOM 725 N N . LEU A 1 94 ? 8.743 -13.642 -1.707 1.00 92.50 94 LEU A N 1
ATOM 726 C CA . LEU A 1 94 ? 8.685 -12.222 -1.358 1.00 92.50 94 LEU A CA 1
ATOM 727 C C . LEU A 1 94 ? 9.645 -11.890 -0.214 1.00 92.50 94 LEU A C 1
ATOM 729 O O . LEU A 1 94 ? 10.433 -10.954 -0.331 1.00 92.50 94 LEU A O 1
ATOM 733 N N . MET A 1 95 ? 9.618 -12.674 0.866 1.00 93.31 95 MET A N 1
ATOM 734 C CA . MET A 1 95 ? 10.504 -12.489 2.018 1.00 93.31 95 MET A CA 1
ATOM 735 C C . MET A 1 95 ? 11.980 -12.648 1.632 1.00 93.31 95 MET A C 1
ATOM 737 O O . MET A 1 95 ? 12.812 -11.847 2.059 1.00 93.31 95 MET A O 1
ATOM 741 N N . GLN A 1 96 ? 12.310 -13.634 0.791 1.00 93.25 96 GLN A N 1
ATOM 742 C CA . GLN A 1 96 ? 13.672 -13.842 0.293 1.00 93.25 96 GLN A CA 1
ATOM 743 C C . GLN A 1 96 ? 14.160 -12.657 -0.550 1.00 93.25 96 GLN A C 1
ATOM 745 O O . GLN A 1 96 ? 15.264 -12.159 -0.318 1.00 93.25 96 GLN A O 1
ATOM 750 N N . HIS A 1 97 ? 13.339 -12.170 -1.489 1.00 94.19 97 HIS A N 1
ATOM 751 C CA . HIS A 1 97 ? 13.677 -10.992 -2.298 1.00 94.19 97 HIS A CA 1
ATOM 752 C C . HIS A 1 97 ? 13.834 -9.750 -1.422 1.00 94.19 97 HIS A C 1
ATOM 754 O O . HIS A 1 97 ? 14.850 -9.059 -1.493 1.00 94.19 97 HIS A O 1
ATOM 760 N N . TRP A 1 98 ? 12.877 -9.512 -0.520 1.00 95.38 98 TRP A N 1
ATOM 761 C CA . TRP A 1 98 ? 12.929 -8.401 0.423 1.00 95.38 98 TRP A CA 1
ATOM 762 C C . TRP A 1 98 ? 14.198 -8.445 1.269 1.00 95.38 98 TRP A C 1
ATOM 764 O O . TRP A 1 98 ? 14.874 -7.431 1.409 1.00 95.38 98 TRP A O 1
ATOM 774 N N . ALA A 1 99 ? 14.590 -9.612 1.789 1.00 94.06 99 ALA A N 1
ATOM 775 C CA . ALA A 1 99 ? 15.802 -9.768 2.590 1.00 94.06 99 ALA A CA 1
ATOM 776 C C . ALA A 1 99 ? 17.070 -9.307 1.848 1.00 94.06 99 ALA A C 1
ATOM 778 O O . ALA A 1 99 ? 17.928 -8.684 2.479 1.00 94.06 99 ALA A O 1
ATOM 779 N N . GLN A 1 100 ? 17.141 -9.511 0.530 1.00 94.50 100 GLN A N 1
ATOM 780 C CA . GLN A 1 100 ? 18.274 -9.123 -0.320 1.00 94.50 100 GLN A CA 1
ATOM 781 C C . GLN A 1 100 ? 18.327 -7.619 -0.636 1.00 94.50 100 GLN A C 1
ATOM 783 O O . GLN A 1 100 ? 19.386 -7.113 -1.008 1.00 94.50 100 GLN A O 1
ATOM 788 N N . LEU A 1 101 ? 17.224 -6.882 -0.460 1.00 94.56 101 LEU A N 1
ATOM 789 C CA . LEU A 1 101 ? 17.204 -5.443 -0.716 1.00 94.56 101 LEU A CA 1
ATOM 790 C C . LEU A 1 101 ? 18.091 -4.667 0.265 1.00 94.56 101 LEU A C 1
ATOM 792 O O . LEU A 1 101 ? 18.202 -4.984 1.459 1.00 94.56 101 LEU A O 1
ATOM 796 N N . SER A 1 102 ? 18.685 -3.590 -0.251 1.00 94.06 102 SER A N 1
ATOM 797 C CA . SER A 1 102 ? 19.494 -2.664 0.536 1.00 94.06 102 SER A CA 1
ATOM 798 C C . SER A 1 102 ? 18.658 -1.973 1.619 1.00 94.06 102 SER A C 1
ATOM 800 O O . SER A 1 102 ? 17.440 -1.824 1.506 1.00 94.06 102 SER A O 1
ATOM 802 N N . ARG A 1 103 ? 19.319 -1.492 2.680 1.00 92.44 103 ARG A N 1
ATOM 803 C CA . ARG A 1 103 ? 18.641 -0.730 3.745 1.00 92.44 103 ARG A CA 1
ATOM 804 C C . ARG A 1 103 ? 17.954 0.532 3.219 1.00 92.44 103 ARG A C 1
ATOM 806 O O . ARG A 1 103 ? 16.914 0.889 3.753 1.00 92.44 103 ARG A O 1
ATOM 813 N N . LYS A 1 104 ? 18.523 1.171 2.187 1.00 91.94 104 LYS A N 1
ATOM 814 C CA . LYS A 1 104 ? 17.952 2.364 1.550 1.00 91.94 104 LYS A CA 1
ATOM 815 C C . LYS A 1 104 ? 16.605 2.031 0.907 1.00 91.94 104 LYS A C 1
ATOM 817 O O . LYS A 1 104 ? 15.616 2.650 1.255 1.00 91.94 104 LYS A O 1
ATOM 822 N N . LEU A 1 105 ? 16.555 0.987 0.076 1.00 93.19 105 LEU A N 1
ATOM 823 C CA . LEU A 1 105 ? 15.318 0.558 -0.587 1.00 93.19 105 LEU A CA 1
ATOM 824 C C . LEU A 1 105 ? 14.244 0.106 0.407 1.00 93.19 105 LEU A C 1
ATOM 826 O O . LEU A 1 105 ? 13.080 0.446 0.251 1.00 93.19 105 LEU A O 1
ATOM 830 N N . LYS A 1 106 ? 14.631 -0.611 1.469 1.00 93.19 106 LYS A N 1
ATOM 831 C CA . LYS A 1 106 ? 13.698 -1.027 2.532 1.00 93.19 106 LYS A CA 1
ATOM 832 C C . LYS A 1 106 ? 13.093 0.139 3.317 1.00 93.19 106 LYS A C 1
ATOM 834 O O . LYS A 1 106 ? 12.090 -0.064 3.994 1.00 93.19 106 LYS A O 1
ATOM 839 N N . ALA A 1 107 ? 13.736 1.306 3.299 1.00 91.31 107 ALA A N 1
ATOM 840 C CA . ALA A 1 107 ? 13.242 2.512 3.951 1.00 91.31 107 ALA A CA 1
ATOM 841 C C . ALA A 1 107 ? 12.312 3.334 3.044 1.00 91.31 107 ALA A C 1
ATOM 843 O O . ALA A 1 107 ? 11.667 4.249 3.545 1.00 91.31 107 ALA A O 1
ATOM 844 N N . GLU A 1 108 ? 12.228 3.018 1.746 1.00 92.75 108 GLU A N 1
ATOM 845 C CA . GLU A 1 108 ? 11.333 3.708 0.816 1.00 92.75 108 GLU A CA 1
ATOM 846 C C . GLU A 1 108 ? 9.869 3.344 1.128 1.00 92.75 108 GLU A C 1
ATOM 848 O O . GLU A 1 108 ? 9.502 2.165 1.016 1.00 92.75 108 GLU A O 1
ATOM 853 N N . PRO A 1 109 ? 9.012 4.320 1.498 1.00 92.06 109 PRO A N 1
ATOM 854 C CA . PRO A 1 109 ? 7.645 4.046 1.945 1.00 92.06 109 PRO A CA 1
ATOM 855 C C . PRO A 1 109 ? 6.807 3.300 0.906 1.00 92.06 109 PRO A C 1
ATOM 857 O O . PRO A 1 109 ? 6.127 2.333 1.239 1.00 92.06 109 PRO A O 1
ATOM 860 N N . GLU A 1 110 ? 6.902 3.687 -0.369 1.00 91.62 110 GLU A N 1
ATOM 861 C CA . GLU A 1 110 ? 6.148 3.047 -1.455 1.00 91.62 110 GLU A CA 1
ATOM 862 C C . GLU A 1 110 ? 6.482 1.560 -1.605 1.00 91.62 110 GLU A C 1
ATOM 864 O O . GLU A 1 110 ? 5.600 0.727 -1.834 1.00 91.62 110 GLU A O 1
ATOM 869 N N . LEU A 1 111 ? 7.765 1.215 -1.472 1.00 94.69 111 LEU A N 1
ATOM 870 C CA . LEU A 1 111 ? 8.231 -0.154 -1.643 1.00 94.69 111 LEU A CA 1
ATOM 871 C C . LEU A 1 111 ? 7.850 -1.016 -0.435 1.00 94.69 111 LEU A C 1
ATOM 873 O O . LEU A 1 111 ? 7.409 -2.152 -0.607 1.00 94.69 111 LEU A O 1
ATOM 877 N N . LEU A 1 112 ? 7.949 -0.454 0.774 1.00 95.25 112 LEU A N 1
ATOM 878 C CA . LEU A 1 112 ? 7.472 -1.082 2.005 1.00 95.25 112 LEU A CA 1
ATOM 879 C C . LEU A 1 112 ? 5.965 -1.362 1.951 1.00 95.25 112 LEU A C 1
ATOM 881 O O . LEU A 1 112 ? 5.544 -2.481 2.241 1.00 95.25 112 LEU A O 1
ATOM 885 N N . MET A 1 113 ? 5.162 -0.381 1.535 1.00 94.88 113 MET A N 1
ATOM 886 C CA . MET A 1 113 ? 3.712 -0.536 1.400 1.00 94.88 113 MET A CA 1
ATOM 887 C C . MET A 1 113 ? 3.351 -1.602 0.367 1.00 94.88 113 MET A C 1
ATOM 889 O O . MET A 1 113 ? 2.510 -2.462 0.633 1.00 94.88 113 MET A O 1
ATOM 893 N N . CYS A 1 114 ? 4.025 -1.595 -0.788 1.00 94.44 114 CYS A N 1
ATOM 894 C CA . CYS A 1 114 ? 3.852 -2.620 -1.815 1.00 94.44 114 CYS A CA 1
ATOM 895 C C . CYS A 1 114 ? 4.153 -4.020 -1.261 1.00 94.44 114 CYS A C 1
ATOM 897 O O . CYS A 1 114 ? 3.346 -4.935 -1.424 1.00 94.44 114 CYS A O 1
ATOM 899 N N . PHE A 1 115 ? 5.268 -4.171 -0.547 1.00 96.19 115 PHE A N 1
ATOM 900 C CA . PHE A 1 115 ? 5.667 -5.437 0.054 1.00 96.19 115 PHE A CA 1
ATOM 901 C C . PHE A 1 115 ? 4.661 -5.953 1.089 1.00 96.19 115 PHE A C 1
ATOM 903 O O . PHE A 1 115 ? 4.217 -7.095 0.983 1.00 96.19 115 PHE A O 1
ATOM 910 N N . ILE A 1 116 ? 4.256 -5.116 2.051 1.00 96.31 116 ILE A N 1
ATOM 911 C CA . ILE A 1 116 ? 3.282 -5.507 3.082 1.00 96.31 116 ILE A CA 1
ATOM 912 C C . ILE A 1 116 ? 1.945 -5.881 2.432 1.00 96.31 116 ILE A C 1
ATOM 914 O O . ILE A 1 116 ? 1.381 -6.921 2.758 1.00 96.31 116 ILE A O 1
ATOM 918 N N . THR A 1 117 ? 1.475 -5.101 1.455 1.00 94.75 117 THR A N 1
ATOM 919 C CA . THR A 1 117 ? 0.228 -5.399 0.730 1.00 94.75 117 THR A CA 1
ATOM 920 C C . THR A 1 117 ? 0.296 -6.758 0.028 1.00 94.75 117 THR A C 1
ATOM 922 O O . THR A 1 117 ? -0.656 -7.536 0.089 1.00 94.75 117 THR A O 1
ATOM 925 N N . GLN A 1 118 ? 1.432 -7.093 -0.596 1.00 94.25 118 GLN A N 1
ATOM 926 C CA . GLN A 1 118 ? 1.620 -8.411 -1.206 1.00 94.25 118 GLN A CA 1
ATOM 927 C C . GLN A 1 118 ? 1.616 -9.543 -0.167 1.00 94.25 118 GLN A C 1
ATOM 929 O O . GLN A 1 118 ? 1.057 -10.603 -0.444 1.00 94.25 118 GLN A O 1
ATOM 934 N N . LEU A 1 119 ? 2.164 -9.337 1.036 1.00 95.56 119 LEU A N 1
ATOM 935 C CA . LEU A 1 119 ? 2.069 -10.328 2.118 1.00 95.56 119 LEU A CA 1
ATOM 936 C C . LEU A 1 119 ? 0.610 -10.577 2.530 1.00 95.56 119 LEU A C 1
ATOM 938 O O . LEU A 1 119 ? 0.188 -11.733 2.606 1.00 95.56 119 LEU A O 1
ATOM 942 N N . ILE A 1 120 ? -0.176 -9.511 2.710 1.00 94.75 120 ILE A N 1
ATOM 943 C CA . ILE A 1 120 ? -1.602 -9.593 3.076 1.00 94.75 120 ILE A CA 1
ATOM 944 C C . ILE A 1 120 ? -2.395 -10.349 2.002 1.00 94.75 120 ILE A C 1
ATOM 946 O O . ILE A 1 120 ? -3.110 -11.304 2.303 1.00 94.75 120 ILE A O 1
ATOM 950 N N . GLN A 1 121 ? -2.205 -10.010 0.722 1.00 92.69 121 GLN A N 1
ATOM 951 C CA . GLN A 1 121 ? -2.868 -10.696 -0.399 1.00 92.69 121 GLN A CA 1
ATOM 952 C C . GLN A 1 121 ? -2.545 -12.198 -0.469 1.00 92.69 121 GLN A C 1
ATOM 954 O O . GLN A 1 121 ? -3.320 -12.981 -1.024 1.00 92.69 121 GLN A O 1
ATOM 959 N N . ARG A 1 122 ? -1.410 -12.618 0.100 1.00 92.38 122 ARG A N 1
ATOM 960 C CA . ARG A 1 122 ? -0.969 -14.017 0.167 1.00 92.38 122 ARG A CA 1
ATOM 961 C C . ARG A 1 122 ? -1.231 -14.668 1.523 1.00 92.38 122 ARG A C 1
ATOM 963 O O . ARG A 1 122 ? -0.744 -15.773 1.749 1.00 92.38 122 ARG A O 1
ATOM 970 N N . LYS A 1 123 ? -2.037 -14.033 2.383 1.00 93.19 123 LYS A N 1
ATOM 971 C CA . LYS A 1 123 ? -2.415 -14.525 3.720 1.00 93.19 123 LYS A CA 1
ATOM 972 C C . LYS A 1 123 ? -1.215 -14.751 4.650 1.00 93.19 123 LYS A C 1
ATOM 974 O O . LYS A 1 123 ? -1.282 -15.558 5.573 1.00 93.19 123 LYS A O 1
ATOM 979 N N . ALA A 1 124 ? -0.113 -14.044 4.404 1.00 95.25 124 ALA A N 1
ATOM 980 C CA . ALA A 1 124 ? 1.046 -13.982 5.291 1.00 95.25 1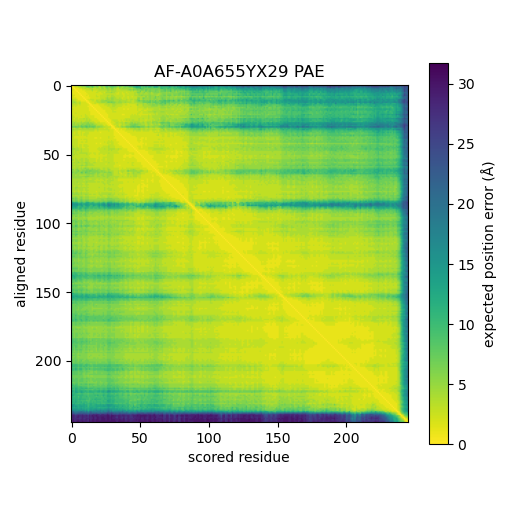24 ALA A CA 1
ATOM 981 C C . ALA A 1 124 ? 0.842 -12.854 6.317 1.00 95.25 124 ALA A C 1
ATOM 983 O O . ALA A 1 124 ? 1.619 -11.901 6.409 1.00 95.25 124 ALA A O 1
ATOM 984 N N . ASP A 1 125 ? -0.289 -12.919 7.028 1.00 95.62 125 ASP A N 1
ATOM 985 C CA . ASP A 1 125 ? -0.775 -11.843 7.894 1.00 95.62 125 ASP A CA 1
ATOM 986 C C . ASP A 1 125 ? 0.137 -11.617 9.110 1.00 95.62 125 ASP A C 1
ATOM 988 O O . ASP A 1 125 ? 0.313 -10.483 9.557 1.00 95.62 125 ASP A O 1
ATOM 992 N N . TYR A 1 126 ? 0.760 -12.677 9.636 1.00 95.31 126 TYR A N 1
ATOM 993 C CA . TYR A 1 126 ? 1.679 -12.581 10.774 1.00 95.31 126 TYR A CA 1
ATOM 994 C C . TYR A 1 126 ? 2.992 -11.884 10.392 1.00 95.31 126 TYR A C 1
ATOM 996 O O . TYR A 1 126 ? 3.487 -11.033 11.137 1.00 95.31 126 TYR A O 1
ATOM 1004 N N . GLU A 1 127 ? 3.535 -12.193 9.215 1.00 95.88 127 GLU A N 1
ATOM 1005 C CA . GLU A 1 127 ? 4.705 -11.526 8.648 1.00 95.88 127 GLU A CA 1
ATOM 1006 C C . GLU A 1 127 ? 4.391 -10.060 8.343 1.00 95.88 127 GLU A C 1
ATOM 1008 O O . GLU A 1 127 ? 5.148 -9.172 8.747 1.00 95.88 127 GLU A O 1
ATOM 1013 N N . ALA A 1 128 ? 3.242 -9.793 7.710 1.00 97.19 128 ALA A N 1
ATOM 1014 C CA . ALA A 1 128 ? 2.763 -8.438 7.451 1.00 97.19 128 ALA A CA 1
ATOM 1015 C C . ALA A 1 128 ? 2.638 -7.632 8.754 1.00 97.19 128 ALA A C 1
ATOM 1017 O O . ALA A 1 128 ? 3.154 -6.517 8.845 1.00 97.19 128 ALA A O 1
ATOM 1018 N N . PHE A 1 129 ? 2.046 -8.215 9.799 1.00 97.62 129 PHE A N 1
ATOM 1019 C CA . PHE A 1 129 ? 1.930 -7.576 11.108 1.00 97.62 129 PHE A CA 1
ATOM 1020 C C . PHE A 1 129 ? 3.288 -7.257 11.733 1.00 97.62 129 PHE A C 1
ATOM 1022 O O . PHE A 1 129 ? 3.485 -6.151 12.243 1.00 97.62 129 PHE A O 1
ATOM 1029 N N . SER A 1 130 ? 4.241 -8.194 11.679 1.00 96.06 130 SER A N 1
ATOM 1030 C CA . SER A 1 130 ? 5.598 -7.959 12.183 1.00 96.06 130 SER A CA 1
ATOM 1031 C C . SER A 1 130 ? 6.255 -6.778 11.462 1.00 96.06 130 SER A C 1
ATOM 1033 O O . SER A 1 130 ? 6.809 -5.885 12.109 1.00 96.06 130 SER A O 1
ATOM 1035 N N . MET A 1 131 ? 6.119 -6.719 10.134 1.00 95.56 131 MET A N 1
ATOM 1036 C CA . MET A 1 131 ? 6.649 -5.631 9.310 1.00 95.56 131 MET A CA 1
ATOM 1037 C C . MET A 1 131 ? 5.986 -4.282 9.609 1.00 95.56 131 MET A C 1
ATOM 1039 O O . MET A 1 131 ? 6.693 -3.280 9.748 1.00 95.56 131 MET A O 1
ATOM 1043 N N . ILE A 1 132 ? 4.657 -4.240 9.768 1.00 97.00 132 ILE A N 1
ATOM 1044 C CA . ILE A 1 132 ? 3.923 -3.020 10.147 1.00 97.00 132 ILE A CA 1
ATOM 1045 C C . ILE A 1 132 ? 4.388 -2.539 11.524 1.00 97.00 132 ILE A C 1
ATOM 1047 O O . ILE A 1 132 ? 4.742 -1.372 11.694 1.00 97.00 132 ILE A O 1
ATOM 1051 N N . LYS A 1 133 ? 4.457 -3.445 12.506 1.00 96.38 133 LYS A N 1
ATOM 1052 C CA . LYS A 1 133 ? 4.869 -3.129 13.879 1.00 96.38 133 LYS A CA 1
ATOM 1053 C C . LYS A 1 133 ? 6.289 -2.569 13.942 1.00 96.38 133 LYS A C 1
ATOM 1055 O O . LYS A 1 133 ? 6.540 -1.629 14.696 1.00 96.38 133 LYS A O 1
ATOM 1060 N N . GLU A 1 134 ? 7.231 -3.136 13.192 1.00 95.00 134 GLU A N 1
ATOM 1061 C CA . GLU A 1 134 ? 8.597 -2.608 13.118 1.00 95.00 134 GLU A CA 1
ATOM 1062 C C . GLU A 1 134 ? 8.667 -1.251 12.418 1.00 95.00 134 GLU A C 1
ATOM 1064 O O . GLU A 1 134 ? 9.420 -0.376 12.851 1.00 95.00 134 GLU A O 1
ATOM 1069 N N . SER A 1 135 ? 7.876 -1.065 11.364 1.00 94.69 135 SER A N 1
ATOM 1070 C CA . SER A 1 135 ? 7.842 0.180 10.594 1.00 94.69 135 SER A CA 1
ATOM 1071 C C . SER A 1 135 ? 7.253 1.329 11.405 1.00 94.69 135 SER A C 1
ATOM 1073 O O . SER A 1 135 ? 7.894 2.371 11.513 1.00 94.69 135 SER A O 1
ATOM 1075 N N . LEU A 1 136 ? 6.137 1.101 12.108 1.00 94.75 136 LEU A N 1
ATOM 1076 C CA . LEU A 1 136 ? 5.514 2.087 12.999 1.00 94.75 136 LEU A CA 1
ATOM 1077 C C . LEU A 1 136 ? 6.447 2.561 14.126 1.00 94.75 136 LEU A C 1
ATOM 1079 O O . LEU A 1 136 ? 6.356 3.707 14.558 1.00 94.75 136 LEU A O 1
ATOM 1083 N N . LYS A 1 137 ? 7.369 1.708 14.602 1.00 92.69 137 LYS A N 1
ATOM 1084 C CA . LYS A 1 137 ? 8.382 2.110 15.598 1.00 92.69 137 LYS A CA 1
ATOM 1085 C C . LYS A 1 137 ? 9.406 3.097 15.040 1.00 92.69 137 LYS A C 1
ATOM 1087 O O . LYS A 1 137 ? 9.954 3.880 15.810 1.00 92.69 137 LYS A O 1
ATOM 1092 N N . LYS A 1 138 ? 9.720 3.001 13.746 1.00 91.81 138 LYS A N 1
ATOM 1093 C CA . LYS A 1 138 ? 10.701 3.865 13.075 1.00 91.81 138 LYS A CA 1
ATOM 1094 C C . LYS A 1 138 ? 10.044 5.155 12.613 1.00 91.81 138 LYS A C 1
ATOM 1096 O O . LYS A 1 138 ? 10.548 6.235 12.897 1.00 91.81 138 LYS A O 1
ATOM 1101 N N . GLN A 1 139 ? 8.926 5.018 11.912 1.00 90.50 139 GLN A N 1
ATOM 1102 C CA . GLN A 1 139 ? 8.154 6.118 11.372 1.00 90.50 139 GLN A CA 1
ATOM 1103 C C . GLN A 1 139 ? 6.684 5.706 11.349 1.00 90.50 139 GLN A C 1
ATOM 1105 O O . GLN A 1 139 ? 6.273 4.843 10.576 1.00 90.50 139 GLN A O 1
ATOM 1110 N N . ALA A 1 140 ? 5.894 6.315 12.228 1.00 92.25 140 ALA A N 1
ATOM 1111 C CA . ALA A 1 140 ? 4.456 6.131 12.218 1.00 92.25 140 ALA A CA 1
ATOM 1112 C C . ALA A 1 140 ? 3.861 6.933 11.058 1.00 92.25 140 ALA A C 1
ATOM 1114 O O . ALA A 1 140 ? 3.999 8.155 11.032 1.00 92.25 140 ALA A O 1
ATOM 1115 N N . THR A 1 141 ? 3.211 6.252 10.115 1.00 93.38 141 THR A N 1
ATOM 1116 C CA . THR A 1 141 ? 2.496 6.897 9.009 1.00 93.38 141 THR A CA 1
ATOM 1117 C C . THR A 1 141 ? 1.030 6.450 8.984 1.00 93.38 141 THR A C 1
ATOM 1119 O O . THR A 1 141 ? 0.736 5.320 9.396 1.00 93.38 141 THR A O 1
ATOM 1122 N N . PRO A 1 142 ? 0.103 7.313 8.530 1.00 93.62 142 PRO A N 1
ATOM 1123 C CA . PRO A 1 142 ? -1.320 6.992 8.382 1.00 93.62 142 PRO A CA 1
ATOM 1124 C C . PRO A 1 142 ? -1.586 5.669 7.646 1.00 93.62 142 PRO A C 1
ATOM 1126 O O . PRO A 1 142 ? -2.417 4.862 8.065 1.00 93.62 142 PRO A O 1
ATOM 1129 N N . GLU A 1 143 ? -0.832 5.409 6.579 1.00 94.50 143 GLU A N 1
ATOM 1130 C CA . GLU A 1 143 ? -1.020 4.266 5.685 1.00 94.50 143 GLU A CA 1
ATOM 1131 C C . GLU A 1 143 ? -0.716 2.934 6.379 1.00 94.50 143 GLU A C 1
ATOM 1133 O O . GLU A 1 143 ? -1.395 1.940 6.133 1.00 94.50 143 GLU A O 1
ATOM 1138 N N . LEU A 1 144 ? 0.255 2.907 7.298 1.00 96.56 144 LEU A N 1
ATOM 1139 C CA . LEU A 1 144 ? 0.588 1.701 8.061 1.00 96.56 144 LEU A CA 1
ATOM 1140 C C . LEU A 1 144 ? -0.528 1.312 9.038 1.00 96.56 144 LEU A C 1
ATOM 1142 O O . LEU A 1 144 ? -0.778 0.123 9.239 1.00 96.56 144 LEU A O 1
ATOM 1146 N N . TYR A 1 145 ? -1.207 2.294 9.638 1.00 97.25 145 TYR A N 1
ATOM 1147 C CA . TYR A 1 145 ? -2.361 2.031 10.499 1.00 97.25 145 TYR A CA 1
ATOM 1148 C C . TYR A 1 145 ? -3.546 1.490 9.698 1.00 97.25 145 TYR A C 1
ATOM 1150 O O . TYR A 1 145 ? -4.223 0.575 10.166 1.00 97.25 145 TYR A O 1
ATOM 1158 N N . ALA A 1 146 ? -3.761 2.010 8.485 1.00 95.75 146 ALA A N 1
ATOM 1159 C CA . ALA A 1 146 ? -4.851 1.589 7.608 1.00 95.75 146 ALA A CA 1
ATOM 1160 C C . ALA A 1 146 ? -4.762 0.110 7.186 1.00 95.75 146 ALA A C 1
ATOM 1162 O O . ALA A 1 146 ? -5.797 -0.508 6.964 1.00 95.75 146 ALA A O 1
ATOM 1163 N N . LEU A 1 147 ? -3.560 -0.480 7.156 1.00 96.69 147 LEU A N 1
ATOM 1164 C CA . LEU A 1 147 ? -3.367 -1.900 6.836 1.00 96.69 147 LEU A CA 1
ATOM 1165 C C . LEU A 1 147 ? -3.713 -2.853 7.992 1.00 96.69 147 LEU A C 1
ATOM 1167 O O . LEU A 1 147 ? -3.970 -4.032 7.758 1.00 96.69 147 LEU A O 1
ATOM 1171 N N . LEU A 1 148 ? -3.708 -2.389 9.249 1.00 97.50 148 LEU A N 1
ATOM 1172 C CA . LEU A 1 148 ? -3.908 -3.269 10.409 1.00 97.50 148 LEU A CA 1
ATOM 1173 C C . LEU A 1 148 ? -5.275 -3.982 10.403 1.00 97.50 148 LEU A C 1
ATOM 1175 O O . LEU A 1 148 ? -5.296 -5.188 10.649 1.00 97.50 148 LEU A O 1
ATOM 1179 N N . PRO A 1 149 ? -6.410 -3.318 10.109 1.00 96.50 149 PRO A N 1
ATOM 1180 C CA . PRO A 1 149 ? -7.711 -3.983 10.041 1.00 96.50 149 PRO A CA 1
ATOM 1181 C C . PRO A 1 149 ? -7.845 -4.996 8.902 1.00 96.50 149 PRO A C 1
ATOM 1183 O O . PRO A 1 149 ? -8.699 -5.881 8.990 1.00 96.50 149 PRO A O 1
ATOM 1186 N N . GLU A 1 150 ? -7.031 -4.883 7.847 1.00 95.62 150 GLU A N 1
ATOM 1187 C CA . GLU A 1 150 ? -7.057 -5.801 6.702 1.00 95.62 150 GLU A CA 1
ATOM 1188 C C . GLU A 1 150 ? -6.523 -7.189 7.071 1.00 95.62 150 GLU A C 1
ATOM 1190 O O . GLU A 1 150 ? -6.995 -8.194 6.534 1.00 95.62 150 GLU A O 1
ATOM 1195 N N . LEU A 1 151 ? -5.610 -7.248 8.046 1.00 96.38 151 LEU A N 1
ATOM 1196 C CA . LEU A 1 151 ? -4.974 -8.477 8.503 1.00 96.38 151 LEU A CA 1
ATOM 1197 C C . LEU A 1 151 ? -5.996 -9.496 9.014 1.00 96.38 151 LEU A C 1
ATOM 1199 O O . LEU A 1 151 ? -6.836 -9.212 9.878 1.00 96.38 151 LEU A O 1
ATOM 1203 N N . ASN A 1 152 ? -5.879 -10.730 8.532 1.00 93.19 152 ASN A N 1
ATOM 1204 C CA . ASN A 1 152 ? -6.708 -11.846 8.970 1.00 93.19 152 ASN A CA 1
ATOM 1205 C C . ASN A 1 152 ? -6.009 -12.701 10.038 1.00 93.19 152 ASN A C 1
ATOM 1207 O O . ASN A 1 152 ? -5.821 -13.909 9.887 1.00 93.19 152 ASN A O 1
ATOM 1211 N N . ILE A 1 153 ? -5.630 -12.065 11.146 1.00 92.50 153 ILE A N 1
ATOM 1212 C CA . ILE A 1 153 ? -5.030 -12.750 12.295 1.00 92.50 153 ILE A CA 1
ATOM 1213 C C . ILE A 1 153 ? -6.142 -13.308 13.191 1.00 92.50 153 ILE A C 1
ATOM 1215 O O . ILE A 1 153 ? -7.113 -12.616 13.501 1.00 92.50 153 ILE A O 1
ATOM 1219 N N . SER A 1 154 ? -5.997 -14.572 13.607 1.00 89.88 154 SER A N 1
ATOM 1220 C CA . SER A 1 154 ? -7.001 -15.262 14.435 1.00 89.88 154 SER A CA 1
ATOM 1221 C C . SER A 1 154 ? -7.184 -14.591 15.799 1.00 89.88 154 SER A C 1
ATOM 1223 O O . SER A 1 154 ? -8.313 -14.357 16.222 1.00 89.88 154 SER A O 1
ATOM 1225 N N . ASP A 1 155 ? -6.075 -14.247 16.458 1.00 91.50 155 ASP A N 1
ATOM 1226 C CA . ASP A 1 155 ? -6.062 -13.464 17.692 1.00 91.50 155 ASP A CA 1
ATOM 1227 C C . ASP A 1 155 ? -5.780 -11.986 17.387 1.00 91.50 155 ASP A C 1
ATOM 1229 O O . ASP A 1 155 ? -4.666 -11.620 17.011 1.00 91.50 155 ASP A O 1
ATOM 1233 N N . ARG A 1 156 ? -6.791 -11.126 17.546 1.00 93.19 156 ARG A N 1
ATOM 1234 C CA . ARG A 1 156 ? -6.690 -9.688 17.249 1.00 93.19 156 ARG A CA 1
ATOM 1235 C C . ARG A 1 156 ? -6.187 -8.850 18.423 1.00 93.19 156 ARG A C 1
ATOM 1237 O O . ARG A 1 156 ? -5.861 -7.677 18.216 1.00 93.19 156 ARG A O 1
ATOM 1244 N N . HIS A 1 157 ? -6.034 -9.428 19.618 1.00 94.38 157 HIS A N 1
ATOM 1245 C CA . HIS A 1 157 ? -5.534 -8.705 20.792 1.00 94.38 157 HIS A CA 1
ATOM 1246 C C . HIS A 1 157 ? -4.198 -7.982 20.538 1.00 94.38 157 HIS A C 1
ATOM 1248 O O . HIS A 1 157 ? -4.078 -6.825 20.949 1.00 94.38 157 HIS A O 1
ATOM 1254 N N . PRO A 1 158 ? -3.209 -8.557 19.818 1.00 95.75 158 PRO A N 1
ATOM 1255 C CA . PRO A 1 158 ? -1.959 -7.858 19.520 1.00 95.75 158 PRO A CA 1
ATOM 1256 C C . PRO A 1 158 ? -2.140 -6.596 18.665 1.00 95.75 158 PRO A C 1
ATOM 1258 O O . PRO A 1 158 ? -1.391 -5.634 18.841 1.00 95.75 158 PRO A O 1
ATOM 1261 N N . LEU A 1 159 ? -3.119 -6.585 17.753 1.00 96.56 159 LEU A N 1
ATOM 1262 C CA . LEU A 1 159 ? -3.408 -5.445 16.879 1.00 96.56 159 LEU A CA 1
ATOM 1263 C C . LEU A 1 159 ? -4.073 -4.330 17.683 1.00 96.56 159 LEU A C 1
ATOM 1265 O O . LEU A 1 159 ? -3.640 -3.180 17.629 1.00 96.56 159 LEU A O 1
ATOM 1269 N N . ILE A 1 160 ? -5.074 -4.694 18.488 1.00 97.00 160 ILE A N 1
ATOM 1270 C CA . ILE A 1 160 ? -5.776 -3.769 19.383 1.00 97.00 160 ILE A CA 1
ATOM 1271 C C . ILE A 1 160 ? -4.789 -3.148 20.380 1.00 97.00 160 ILE A C 1
ATOM 1273 O O . ILE A 1 160 ? -4.753 -1.928 20.527 1.00 97.00 160 ILE A O 1
ATOM 1277 N N . ALA A 1 161 ? -3.926 -3.955 21.004 1.00 97.31 161 ALA A N 1
ATOM 1278 C CA . ALA A 1 161 ? -2.924 -3.470 21.952 1.00 97.31 161 ALA A CA 1
ATOM 1279 C C . ALA A 1 161 ? -1.915 -2.504 21.304 1.00 97.31 161 ALA A C 1
ATOM 1281 O O . ALA A 1 161 ? -1.546 -1.497 21.913 1.00 97.31 161 ALA A O 1
ATOM 1282 N N . LEU A 1 162 ? -1.487 -2.783 20.066 1.00 97.69 162 LEU A N 1
ATOM 1283 C CA . LEU A 1 162 ? -0.602 -1.897 19.303 1.00 97.69 162 LEU A CA 1
ATOM 1284 C C . LEU A 1 162 ? -1.261 -0.536 19.035 1.00 97.69 162 LEU A C 1
ATOM 1286 O O . LEU A 1 162 ? -0.629 0.502 19.225 1.00 97.69 162 LEU A O 1
ATOM 1290 N N . LEU A 1 163 ? -2.531 -0.536 18.630 1.00 98.19 163 LEU A N 1
ATOM 1291 C CA . LEU A 1 163 ? -3.284 0.688 18.356 1.00 98.19 163 LEU A CA 1
ATOM 1292 C C . LEU A 1 163 ? -3.574 1.486 19.633 1.00 98.19 163 LEU A C 1
ATOM 1294 O O . LEU A 1 163 ? -3.433 2.705 19.649 1.00 98.19 163 LEU A O 1
ATOM 1298 N N . GLN A 1 164 ? -3.911 0.812 20.732 1.00 97.88 164 GLN A N 1
ATOM 1299 C CA . GLN A 1 164 ? -4.092 1.458 22.034 1.00 97.88 164 GLN A CA 1
ATOM 1300 C C . GLN A 1 164 ? -2.788 2.076 22.559 1.00 97.88 164 GLN A C 1
ATOM 1302 O O . GLN A 1 164 ? -2.816 3.141 23.168 1.00 97.88 164 GLN A O 1
ATOM 1307 N N . GLU A 1 165 ? -1.636 1.437 22.332 1.00 97.12 165 GLU A N 1
ATOM 1308 C CA . GLU A 1 165 ? -0.325 2.037 22.612 1.00 97.12 165 GLU A CA 1
ATOM 1309 C C . GLU A 1 165 ? -0.089 3.294 21.768 1.00 97.12 165 GLU A C 1
ATOM 1311 O O . GLU A 1 165 ? 0.365 4.300 22.311 1.00 97.12 165 GLU A O 1
ATOM 1316 N N . ALA A 1 166 ? -0.432 3.270 20.476 1.00 96.94 166 ALA A N 1
ATOM 1317 C CA . ALA A 1 166 ? -0.335 4.451 19.620 1.00 96.94 166 ALA A CA 1
ATOM 1318 C C . ALA A 1 166 ? -1.204 5.604 20.151 1.00 96.94 166 ALA A C 1
ATOM 1320 O O . ALA A 1 166 ? -0.708 6.719 20.301 1.00 96.94 166 ALA A O 1
ATOM 1321 N N . LEU A 1 167 ? -2.447 5.318 20.553 1.00 97.56 167 LEU A N 1
ATOM 1322 C CA . LEU A 1 167 ? -3.354 6.314 21.133 1.00 97.56 167 LEU A CA 1
ATOM 1323 C C . LEU A 1 167 ? -2.924 6.828 22.512 1.00 97.56 167 LEU A C 1
ATOM 1325 O O . LEU A 1 167 ? -3.258 7.951 22.883 1.00 97.56 167 LEU A O 1
ATOM 1329 N N . ARG A 1 168 ? -2.165 6.042 23.283 1.00 97.56 168 ARG A N 1
ATOM 1330 C CA . ARG A 1 168 ? -1.557 6.525 24.534 1.00 97.56 168 ARG A CA 1
ATOM 1331 C C . ARG A 1 168 ? -0.450 7.549 24.284 1.00 97.56 168 ARG A C 1
ATOM 1333 O O . ARG A 1 168 ? -0.213 8.388 25.147 1.00 97.56 168 ARG A O 1
ATOM 1340 N N . ARG A 1 169 ? 0.219 7.486 23.129 1.00 95.38 169 ARG A N 1
ATOM 1341 C CA . ARG A 1 169 ? 1.242 8.462 22.719 1.00 95.38 169 ARG A CA 1
ATOM 1342 C C . ARG A 1 169 ? 0.623 9.682 22.051 1.00 95.38 169 ARG A C 1
ATOM 1344 O O . ARG A 1 169 ? 1.062 10.796 22.308 1.00 95.38 169 ARG A O 1
ATOM 1351 N N . ASP A 1 170 ? -0.390 9.456 21.224 1.00 96.19 170 ASP A N 1
ATOM 1352 C CA . ASP A 1 170 ? -1.145 10.492 20.532 1.00 96.19 170 ASP A CA 1
ATOM 1353 C C . ASP A 1 170 ? -2.636 10.134 20.497 1.00 96.19 170 ASP A C 1
ATOM 1355 O O . ASP A 1 170 ? -3.106 9.386 19.638 1.00 96.19 170 ASP A O 1
ATOM 1359 N N . GLY A 1 171 ? -3.395 10.707 21.432 1.00 96.56 171 GLY A N 1
ATOM 1360 C CA . GL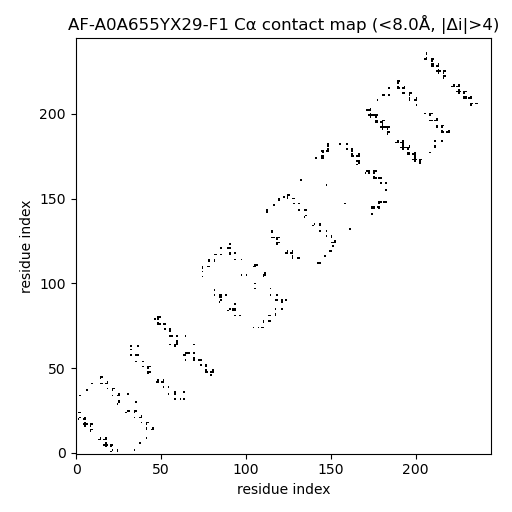Y A 1 171 ? -4.842 10.498 21.534 1.00 96.56 171 GLY A CA 1
ATOM 1361 C C . GLY A 1 171 ? -5.660 11.149 20.412 1.00 96.56 171 GLY A C 1
ATOM 1362 O O . GLY A 1 171 ? -6.883 11.009 20.397 1.00 96.56 171 GLY A O 1
ATOM 1363 N N . ASN A 1 172 ? -5.017 11.877 19.494 1.00 97.12 172 ASN A N 1
ATOM 1364 C CA . ASN A 1 172 ? -5.641 12.479 18.318 1.00 97.12 172 ASN A CA 1
ATOM 1365 C C . ASN A 1 172 ? -5.181 11.819 17.006 1.00 97.12 172 ASN A C 1
ATOM 1367 O O . ASN A 1 172 ? -5.400 12.377 15.933 1.00 97.12 172 ASN A O 1
ATOM 1371 N N . ASN A 1 173 ? -4.608 10.614 17.068 1.00 97.75 173 ASN A N 1
ATOM 1372 C CA . ASN A 1 173 ? -4.280 9.842 15.875 1.00 97.75 173 ASN A CA 1
ATOM 1373 C C . ASN A 1 173 ? -5.560 9.265 15.235 1.00 97.75 173 ASN A C 1
ATOM 1375 O O . ASN A 1 173 ? -6.141 8.284 15.715 1.00 97.75 173 ASN A O 1
ATOM 1379 N N . ALA A 1 174 ? -6.021 9.903 14.158 1.00 97.94 174 ALA A N 1
ATOM 1380 C CA . ALA A 1 174 ? -7.279 9.572 13.494 1.00 97.94 174 ALA A CA 1
ATOM 1381 C C . ALA A 1 174 ? -7.277 8.155 12.898 1.00 97.94 174 ALA A C 1
ATOM 1383 O O . ALA A 1 174 ? -8.282 7.448 12.986 1.00 97.94 174 ALA A O 1
ATOM 1384 N N . GLU A 1 175 ? -6.156 7.718 12.328 1.00 97.81 175 GLU A N 1
ATOM 1385 C CA . GLU A 1 175 ? -6.014 6.417 11.679 1.00 97.81 175 GLU A CA 1
ATOM 1386 C C . GLU A 1 175 ? -5.963 5.272 12.688 1.00 97.81 175 GLU A C 1
ATOM 1388 O O . GLU A 1 175 ? -6.566 4.226 12.454 1.00 97.81 175 GLU A O 1
ATOM 1393 N N . ALA A 1 176 ? -5.338 5.476 13.849 1.00 98.25 176 ALA A N 1
ATOM 1394 C CA . ALA A 1 176 ? -5.373 4.500 14.931 1.00 98.25 176 ALA A CA 1
AT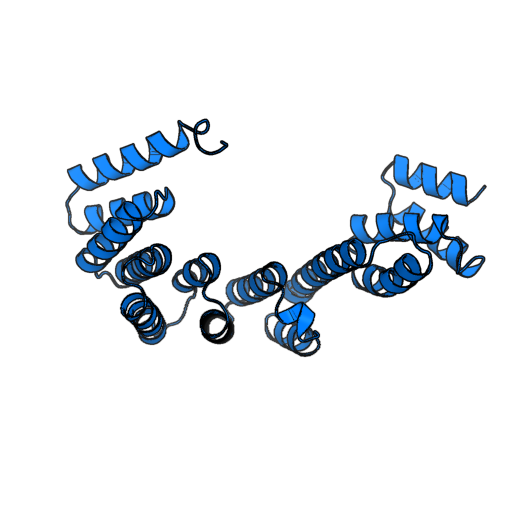OM 1395 C C . ALA A 1 176 ? -6.792 4.346 15.509 1.00 98.25 176 ALA A C 1
ATOM 1397 O O . ALA A 1 176 ? -7.229 3.228 15.797 1.00 98.25 176 ALA A O 1
ATOM 1398 N N . HIS A 1 177 ? -7.541 5.451 15.629 1.00 98.69 177 HIS A N 1
ATOM 1399 C CA . HIS A 1 177 ? -8.963 5.407 15.975 1.00 98.69 177 HIS A CA 1
ATOM 1400 C C . HIS A 1 177 ? -9.791 4.670 14.911 1.00 98.69 177 HIS A C 1
ATOM 1402 O O . HIS A 1 177 ? -10.556 3.776 15.266 1.00 98.69 177 HIS A O 1
ATOM 1408 N N . SER A 1 178 ? -9.609 4.981 13.624 1.00 98.69 178 SER A N 1
ATOM 1409 C CA . SER A 1 178 ? -10.295 4.290 12.520 1.00 98.69 178 SER A CA 1
ATOM 1410 C C . SER A 1 178 ? -10.022 2.783 12.542 1.00 98.69 178 SER A C 1
ATOM 1412 O O . SER A 1 178 ? -10.958 1.981 12.509 1.00 98.69 178 SER A O 1
ATOM 1414 N N . ALA A 1 179 ? -8.755 2.386 12.692 1.00 98.38 179 ALA A N 1
ATOM 1415 C CA . ALA A 1 179 ? -8.363 0.985 12.719 1.00 98.38 179 ALA A CA 1
ATOM 1416 C C . ALA A 1 179 ? -8.961 0.222 13.915 1.00 98.38 179 ALA A C 1
ATOM 1418 O O . ALA A 1 179 ? -9.467 -0.887 13.739 1.00 98.38 179 ALA A O 1
ATOM 1419 N N . LEU A 1 180 ? -8.977 0.818 15.117 1.00 98.50 180 LEU A N 1
ATOM 1420 C CA . LEU A 1 180 ? -9.664 0.225 16.275 1.00 98.50 180 LEU A CA 1
ATOM 1421 C C . LEU A 1 180 ? -11.163 0.086 16.034 1.00 98.50 180 LEU A C 1
ATOM 1423 O O . LEU A 1 180 ? -11.731 -0.957 16.346 1.00 98.50 180 LEU A O 1
ATOM 1427 N N . GLY A 1 181 ? -11.787 1.106 15.445 1.00 98.44 181 GLY A N 1
ATOM 1428 C CA . GLY A 1 181 ? -13.197 1.083 15.076 1.00 98.44 181 GLY A CA 1
ATOM 1429 C C . GLY A 1 181 ? -13.557 -0.121 14.205 1.00 98.44 181 GLY A C 1
ATOM 1430 O O . GLY A 1 181 ? -14.470 -0.880 14.526 1.00 98.44 181 GLY A O 1
ATOM 1431 N N . GLN A 1 182 ? -12.781 -0.343 13.143 1.00 98.38 182 GLN A N 1
ATOM 1432 C CA . GLN A 1 182 ? -12.957 -1.472 12.223 1.00 98.38 182 GLN A CA 1
ATOM 1433 C C . GLN A 1 182 ? -12.718 -2.835 12.895 1.00 98.38 182 GLN A C 1
ATOM 1435 O O . GLN A 1 182 ? -13.462 -3.789 12.653 1.00 98.38 182 GLN A O 1
ATOM 1440 N N . LEU A 1 183 ? -11.701 -2.943 13.759 1.00 97.69 183 LEU A N 1
ATOM 1441 C CA . LEU A 1 183 ? -11.415 -4.180 14.493 1.00 97.69 183 LEU A CA 1
ATOM 1442 C C . LEU A 1 183 ? -12.523 -4.512 15.503 1.00 97.69 183 LEU A C 1
ATOM 1444 O O . LEU A 1 183 ? -12.997 -5.647 15.523 1.00 97.69 183 LEU A O 1
ATOM 1448 N N . TYR A 1 184 ? -12.994 -3.529 16.276 1.00 98.12 184 TYR A N 1
ATOM 1449 C CA . TYR A 1 184 ? -14.101 -3.716 17.216 1.00 98.12 184 TYR A CA 1
ATOM 1450 C C . TYR A 1 184 ? -15.412 -4.069 16.514 1.00 98.12 184 TYR A C 1
ATOM 1452 O O . TYR A 1 184 ? -16.150 -4.925 17.003 1.00 98.12 184 TYR A O 1
ATOM 1460 N N . LEU A 1 185 ? -15.672 -3.490 15.338 1.00 97.06 185 LEU A N 1
ATOM 1461 C CA . LEU A 1 185 ? -16.806 -3.872 14.498 1.00 97.06 185 LEU A CA 1
ATOM 1462 C C . LEU A 1 185 ? -16.715 -5.361 14.113 1.00 97.06 185 LEU A C 1
ATOM 1464 O O . LEU A 1 185 ? -17.668 -6.113 14.301 1.00 97.06 185 LEU A O 1
ATOM 1468 N N . ARG A 1 186 ? -15.544 -5.836 13.668 1.00 94.94 186 ARG A N 1
ATOM 1469 C CA . ARG A 1 186 ? -15.316 -7.267 13.379 1.00 94.94 186 ARG A CA 1
ATOM 1470 C C . ARG A 1 186 ? -15.518 -8.169 14.601 1.00 94.94 186 ARG A C 1
ATOM 1472 O O . ARG A 1 186 ? -16.020 -9.282 14.452 1.00 94.94 186 ARG A O 1
ATOM 1479 N N . GLU A 1 187 ? -15.150 -7.700 15.790 1.00 95.12 187 GLU A N 1
ATOM 1480 C CA . GLU A 1 187 ? -15.325 -8.426 17.057 1.00 95.12 187 GLU A CA 1
ATOM 1481 C C . GLU A 1 187 ? -16.722 -8.296 17.673 1.00 95.12 187 GLU A C 1
ATOM 1483 O O . GLU A 1 187 ? -16.988 -8.901 18.709 1.00 95.12 187 GLU A O 1
ATOM 1488 N N . LYS A 1 188 ? -17.643 -7.576 17.022 1.00 96.62 188 LYS A N 1
ATOM 1489 C CA . LYS A 1 188 ? -19.006 -7.322 17.511 1.00 96.62 188 LYS A CA 1
ATOM 1490 C C . LYS A 1 188 ? -19.087 -6.423 18.750 1.00 96.62 188 LYS A C 1
ATOM 1492 O O . LYS A 1 188 ? -20.120 -6.372 19.417 1.00 96.62 188 LYS A O 1
ATOM 1497 N N . HIS A 1 189 ? -18.034 -5.661 19.026 1.00 97.75 189 HIS A N 1
ATOM 1498 C CA . HIS A 1 189 ? -17.993 -4.624 20.056 1.00 97.75 189 HIS A CA 1
ATOM 1499 C C . HIS A 1 189 ? -18.515 -3.296 19.486 1.00 97.75 189 HIS A C 1
ATOM 1501 O O . HIS A 1 189 ? -17.775 -2.341 19.265 1.00 97.75 189 HIS A O 1
ATOM 1507 N N . TRP A 1 190 ? -19.817 -3.250 19.192 1.00 98.38 190 TRP A N 1
ATOM 1508 C CA . TRP A 1 190 ? -20.437 -2.177 18.402 1.00 98.38 190 TRP A CA 1
ATOM 1509 C C . TRP A 1 190 ? -20.313 -0.781 19.025 1.00 98.38 190 TRP A C 1
ATOM 1511 O O . TRP A 1 190 ? -20.037 0.185 18.317 1.00 98.38 190 TRP A O 1
ATOM 1521 N N . ALA A 1 191 ? -20.479 -0.677 20.346 1.00 98.31 191 ALA A N 1
ATOM 1522 C CA . ALA A 1 191 ? -20.386 0.595 21.061 1.00 98.31 191 ALA A CA 1
ATOM 1523 C C . ALA A 1 191 ? -18.951 1.154 21.053 1.00 98.31 191 ALA A C 1
ATOM 1525 O O . ALA A 1 191 ? -18.746 2.351 20.836 1.00 98.31 191 ALA A O 1
ATOM 1526 N N . ASP A 1 192 ? -17.946 0.289 21.226 1.00 98.31 192 ASP A N 1
ATOM 1527 C CA . ASP A 1 192 ? -16.538 0.680 21.126 1.00 98.31 192 ASP A CA 1
ATOM 1528 C C . ASP A 1 192 ? -16.172 1.064 19.690 1.00 98.31 192 ASP A C 1
ATOM 1530 O O . ASP A 1 192 ? -15.498 2.075 19.471 1.00 98.31 192 ASP A O 1
ATOM 1534 N N . ALA A 1 193 ? -16.682 0.315 18.704 1.00 98.56 193 ALA A N 1
ATOM 1535 C CA . ALA A 1 193 ? -16.525 0.641 17.293 1.00 98.56 193 ALA A CA 1
ATOM 1536 C C . ALA A 1 193 ? -17.066 2.044 16.983 1.00 98.56 193 ALA A C 1
ATOM 1538 O O . ALA A 1 193 ? -16.332 2.878 16.452 1.00 98.56 193 ALA A O 1
ATOM 1539 N N . GLN A 1 194 ? -18.308 2.334 17.390 1.00 98.56 194 GLN A N 1
ATOM 1540 C CA . GLN A 1 194 ? -18.928 3.652 17.242 1.00 98.56 194 GLN A CA 1
ATOM 1541 C C . GLN A 1 194 ? -18.056 4.753 17.856 1.00 98.56 194 GLN A C 1
ATOM 1543 O O . GLN A 1 194 ? -17.702 5.706 17.164 1.00 98.56 194 GLN A O 1
ATOM 1548 N N . LYS A 1 195 ? -17.659 4.606 19.128 1.00 98.56 195 LYS A N 1
ATOM 1549 C CA . LYS A 1 195 ? -16.852 5.606 19.846 1.00 98.56 195 LYS A CA 1
ATOM 1550 C C . LYS A 1 195 ? -15.549 5.929 19.112 1.00 98.56 195 LYS A C 1
ATOM 1552 O O . LYS A 1 195 ? -15.170 7.096 18.988 1.00 98.56 195 LYS A O 1
ATOM 1557 N N . HIS A 1 196 ? -14.839 4.902 18.650 1.00 98.75 196 HIS A N 1
ATOM 1558 C CA . HIS A 1 196 ? -13.572 5.087 17.949 1.00 98.75 196 HIS A CA 1
ATOM 1559 C C . HIS A 1 196 ? -13.765 5.702 16.556 1.00 98.75 196 HIS A C 1
ATOM 1561 O O . HIS A 1 196 ? -13.007 6.602 16.196 1.00 98.75 196 HIS A O 1
ATOM 1567 N N . LEU A 1 197 ? -14.797 5.299 15.810 1.00 98.69 197 LEU A N 1
ATOM 1568 C CA . LEU A 1 197 ? -15.101 5.856 14.486 1.00 98.69 197 LEU A CA 1
ATOM 1569 C C . LEU A 1 197 ? -15.566 7.315 14.563 1.00 98.69 197 LEU A C 1
ATOM 1571 O O . LEU A 1 197 ? -15.099 8.142 13.786 1.00 98.69 197 LEU A O 1
ATOM 1575 N N . GLU A 1 198 ? -16.409 7.672 15.535 1.00 98.44 198 GLU A N 1
ATOM 1576 C CA . GLU A 1 198 ? -16.804 9.066 15.786 1.00 98.44 198 GLU A CA 1
ATOM 1577 C C . GLU A 1 198 ? -15.589 9.941 16.115 1.00 98.44 198 GLU A C 1
ATOM 1579 O O . GLU A 1 198 ? -15.445 11.042 15.578 1.00 98.44 198 GLU A O 1
ATOM 1584 N N . LYS A 1 199 ? -14.671 9.437 16.953 1.00 98.62 199 LYS A N 1
ATOM 1585 C CA . LYS A 1 199 ? -13.431 10.151 17.268 1.00 98.62 199 LYS A CA 1
ATOM 1586 C C . LYS A 1 199 ? -12.547 10.309 16.027 1.00 98.62 199 LYS A C 1
ATOM 1588 O O . LYS A 1 199 ? -12.080 11.420 15.789 1.00 98.62 199 LYS A O 1
ATOM 1593 N N . ALA A 1 200 ? -12.376 9.269 15.208 1.00 98.44 200 ALA A N 1
ATOM 1594 C CA . ALA A 1 200 ? -11.648 9.362 13.939 1.00 98.44 200 ALA A CA 1
ATOM 1595 C C . ALA A 1 200 ? -12.256 10.421 13.001 1.00 98.44 200 ALA A C 1
ATOM 1597 O O . ALA A 1 200 ? -11.531 11.270 12.486 1.00 98.44 200 ALA A O 1
ATOM 1598 N N . LEU A 1 201 ? -13.584 10.422 12.853 1.00 98.00 201 LEU A N 1
ATOM 1599 C CA . LEU A 1 201 ? -14.333 11.352 12.002 1.00 98.00 201 LEU A CA 1
ATOM 1600 C C . LEU A 1 201 ? -14.317 12.800 12.506 1.00 98.00 201 LEU A C 1
ATOM 1602 O O . LEU A 1 201 ? -14.414 13.733 11.713 1.00 98.00 201 LEU A O 1
ATOM 1606 N N . SER A 1 202 ? -14.175 13.002 13.819 1.00 97.69 202 SER A N 1
ATOM 1607 C CA . SER A 1 202 ? -13.975 14.338 14.399 1.00 97.69 202 SER A CA 1
ATOM 1608 C C . SER A 1 202 ? -12.598 14.930 14.081 1.00 97.69 202 SER A C 1
ATOM 1610 O O . SER A 1 202 ? -12.428 16.145 14.134 1.00 97.69 202 SER A O 1
ATOM 1612 N N . LEU A 1 203 ? -11.620 14.071 13.772 1.00 97.50 203 LEU A N 1
ATOM 1613 C CA . LEU A 1 203 ? -10.234 14.443 13.493 1.00 97.50 203 LEU A CA 1
ATOM 1614 C C . LEU A 1 203 ? -9.968 14.550 11.987 1.00 97.50 203 LEU A C 1
ATOM 1616 O O . LEU A 1 203 ? -9.232 15.437 11.562 1.00 97.50 203 LEU A O 1
ATOM 1620 N N . ARG A 1 204 ? -10.572 13.668 11.177 1.00 95.94 204 ARG A N 1
ATOM 1621 C CA . ARG A 1 204 ? -10.489 13.702 9.711 1.00 95.94 204 ARG A CA 1
ATOM 1622 C C . ARG A 1 204 ? -11.796 13.242 9.072 1.00 95.94 204 ARG A C 1
ATOM 1624 O O . ARG A 1 204 ? -12.406 12.277 9.520 1.00 95.94 204 ARG A O 1
ATOM 1631 N N . SER A 1 205 ? -12.182 13.865 7.963 1.00 94.62 205 SER A N 1
ATOM 1632 C CA . SER A 1 205 ? -13.292 13.356 7.153 1.00 94.62 205 SER A CA 1
ATOM 1633 C C . SER A 1 205 ? -12.853 12.112 6.376 1.00 94.62 205 SER A C 1
ATOM 1635 O O . SER A 1 205 ? -11.807 12.126 5.728 1.00 94.62 205 SER A O 1
ATOM 1637 N N . SER A 1 206 ? -13.638 11.035 6.439 1.00 95.38 206 SER A N 1
ATOM 1638 C CA . SER A 1 206 ? -13.363 9.774 5.741 1.00 95.38 206 SER A CA 1
ATOM 1639 C C . SER A 1 206 ? -14.673 9.089 5.364 1.00 95.38 206 SER A C 1
ATOM 1641 O O . SER A 1 206 ? -15.466 8.724 6.232 1.00 95.38 206 SER A O 1
ATOM 1643 N N . VAL A 1 207 ? -14.899 8.895 4.062 1.00 95.50 207 VAL A N 1
ATOM 1644 C CA . VAL A 1 207 ? -16.092 8.201 3.544 1.00 95.50 207 VAL A CA 1
ATOM 1645 C C . VAL A 1 207 ? -16.169 6.777 4.100 1.00 95.50 207 VAL A C 1
ATOM 1647 O O . VAL A 1 207 ? -17.231 6.344 4.544 1.00 95.50 207 VAL A O 1
ATOM 1650 N N . SER A 1 208 ? -15.034 6.075 4.143 1.00 94.69 208 SER A N 1
ATOM 1651 C CA . SER A 1 208 ? -14.942 4.712 4.669 1.00 94.69 208 SER A CA 1
ATOM 1652 C C . SER A 1 208 ? -15.312 4.645 6.152 1.00 94.69 208 SER A C 1
ATOM 1654 O O . SER A 1 208 ? -16.068 3.766 6.553 1.00 94.69 208 SER A O 1
ATOM 1656 N N . ASP A 1 209 ? -14.846 5.598 6.966 1.00 97.75 209 ASP A N 1
ATOM 1657 C CA . ASP A 1 209 ? -15.159 5.609 8.403 1.00 97.75 209 ASP A CA 1
ATOM 1658 C C . ASP A 1 209 ? -16.632 5.941 8.659 1.00 97.75 209 ASP A C 1
ATOM 1660 O O . ASP A 1 209 ? -17.224 5.388 9.585 1.00 97.75 209 ASP A O 1
ATOM 1664 N N . TYR A 1 210 ? -17.258 6.781 7.824 1.00 97.75 210 TYR A N 1
ATOM 1665 C CA . TYR A 1 210 ? -18.707 6.979 7.882 1.00 97.75 210 TYR A CA 1
ATOM 1666 C C . TYR A 1 210 ? -19.474 5.695 7.546 1.00 97.75 210 TYR A C 1
ATOM 1668 O O . TYR A 1 210 ? -20.445 5.385 8.232 1.00 97.75 210 TYR A O 1
ATOM 1676 N N . ALA A 1 211 ? -19.038 4.927 6.543 1.00 96.31 211 ALA A N 1
ATOM 1677 C CA . ALA A 1 211 ? -19.667 3.648 6.210 1.00 96.31 211 ALA A CA 1
ATOM 1678 C C . ALA A 1 211 ? -19.555 2.638 7.367 1.00 96.31 211 ALA A C 1
ATOM 1680 O O . ALA A 1 211 ? -20.551 2.024 7.750 1.00 96.31 211 ALA A O 1
ATOM 1681 N N . TYR A 1 212 ? -18.377 2.523 7.989 1.00 97.94 212 TYR A N 1
ATOM 1682 C CA . TYR A 1 212 ? -18.199 1.676 9.172 1.00 97.94 212 TYR A CA 1
ATOM 1683 C C . TYR A 1 212 ? -19.027 2.153 10.370 1.00 97.94 212 TYR A C 1
ATOM 1685 O O . TYR A 1 212 ? -19.554 1.330 11.119 1.00 97.94 212 TYR A O 1
ATOM 1693 N N . LEU A 1 213 ? -19.166 3.470 10.558 1.00 98.38 213 LEU A N 1
ATOM 1694 C CA . LEU A 1 213 ? -19.973 4.030 11.641 1.00 98.38 213 LEU A CA 1
ATOM 1695 C C . LEU A 1 213 ? -21.461 3.735 11.425 1.00 98.38 213 LEU A C 1
ATOM 1697 O O . LEU A 1 213 ? -22.156 3.399 12.381 1.00 98.38 213 LEU A O 1
ATOM 1701 N N . ALA A 1 214 ? -21.946 3.823 10.185 1.00 97.88 214 ALA A N 1
ATOM 1702 C CA . ALA A 1 214 ? -23.312 3.440 9.853 1.00 97.88 214 ALA A CA 1
ATOM 1703 C C . ALA A 1 214 ? -23.581 1.968 10.206 1.00 97.88 214 ALA A C 1
ATOM 1705 O O . ALA A 1 214 ? -24.547 1.703 10.919 1.00 97.88 214 ALA A O 1
ATOM 1706 N N . ASP A 1 215 ? -22.698 1.038 9.820 1.00 97.56 215 ASP A N 1
ATOM 1707 C CA . ASP A 1 215 ? -22.839 -0.385 10.177 1.00 97.56 215 ASP A CA 1
ATOM 1708 C C . ASP A 1 215 ? -22.830 -0.582 11.706 1.00 97.56 215 ASP A C 1
ATOM 1710 O O . ASP A 1 215 ? -23.721 -1.225 12.260 1.00 97.56 215 ASP A O 1
ATOM 1714 N N . ALA A 1 216 ? -21.903 0.064 12.428 1.00 98.12 216 ALA A N 1
ATOM 1715 C CA . ALA A 1 216 ? -21.860 0.009 13.894 1.00 98.12 216 ALA A CA 1
ATOM 1716 C C . ALA A 1 216 ? -23.171 0.487 14.551 1.00 98.12 216 ALA A C 1
ATOM 1718 O O . ALA A 1 216 ? -23.623 -0.094 15.542 1.00 98.12 216 ALA A O 1
ATOM 1719 N N . LEU A 1 217 ? -23.787 1.545 14.015 1.00 98.25 217 LEU A N 1
ATOM 1720 C CA . LEU A 1 217 ? -25.060 2.088 14.495 1.00 98.25 217 LEU A CA 1
ATOM 1721 C C . LEU A 1 217 ? -26.239 1.164 14.154 1.00 98.25 217 LEU A C 1
ATOM 1723 O O . LEU A 1 217 ? -27.113 0.954 14.998 1.00 98.25 217 LEU A O 1
ATOM 1727 N N . GLU A 1 218 ? -26.259 0.565 12.961 1.00 97.38 218 GLU A N 1
ATOM 1728 C CA . GLU A 1 218 ? -27.283 -0.411 12.568 1.00 97.38 218 GLU A CA 1
ATOM 1729 C C . GLU A 1 218 ? -27.261 -1.652 13.459 1.00 97.38 218 GLU A C 1
ATOM 1731 O O . GLU A 1 218 ? -28.316 -2.074 13.935 1.00 97.38 218 GLU A O 1
ATOM 1736 N N . LYS A 1 219 ? -26.075 -2.199 13.769 1.00 97.69 219 LYS A N 1
ATOM 1737 C CA . LYS A 1 219 ? -25.938 -3.346 14.691 1.00 97.69 219 LYS A CA 1
ATOM 1738 C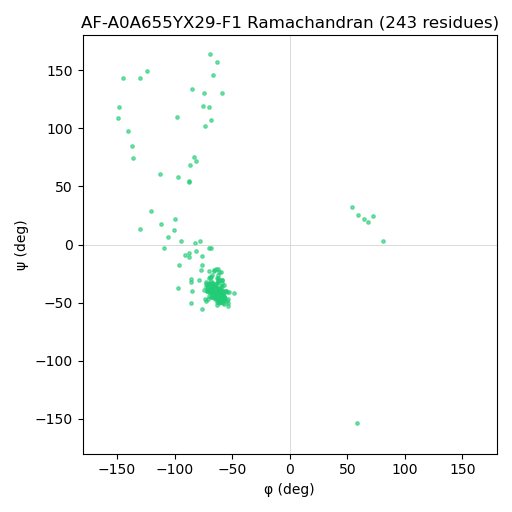 C . LYS A 1 219 ? -26.427 -3.047 16.110 1.00 97.69 219 LYS A C 1
ATOM 1740 O O . LYS A 1 219 ? -26.758 -3.977 16.843 1.00 97.69 219 LYS A O 1
ATOM 1745 N N . GLN A 1 220 ? -26.504 -1.771 16.485 1.00 97.75 220 GLN A N 1
ATOM 1746 C CA . GLN A 1 220 ? -27.057 -1.302 17.759 1.00 97.75 220 GLN A CA 1
ATOM 1747 C C . GLN A 1 220 ? -28.542 -0.907 17.676 1.00 97.75 220 GLN A C 1
ATOM 1749 O O . GLN A 1 220 ? -29.113 -0.472 18.673 1.00 97.75 220 GLN A O 1
ATOM 1754 N N . ASN A 1 221 ? -29.196 -1.081 16.521 1.00 97.19 221 ASN A N 1
ATOM 1755 C CA . ASN A 1 221 ? -30.569 -0.644 16.232 1.00 97.19 221 ASN A CA 1
ATOM 1756 C C . ASN A 1 221 ? -30.772 0.885 16.236 1.00 97.19 221 ASN A C 1
ATOM 1758 O O . ASN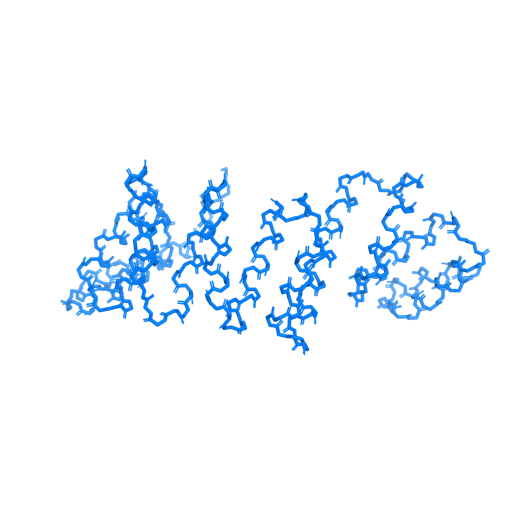 A 1 221 ? -31.898 1.372 16.354 1.00 97.19 221 ASN A O 1
ATOM 1762 N N . PHE A 1 222 ? -29.708 1.670 16.046 1.00 97.25 222 PHE A N 1
ATOM 1763 C CA . PHE A 1 222 ? -29.780 3.128 15.897 1.00 97.25 222 PHE A CA 1
ATOM 1764 C C . PHE A 1 222 ? -30.017 3.538 14.435 1.00 97.25 222 PHE A C 1
ATOM 1766 O O . PHE A 1 222 ? -29.294 4.356 13.866 1.00 97.25 222 PHE A O 1
ATOM 1773 N N . THR A 1 223 ? -31.066 2.987 13.817 1.00 94.94 223 THR A N 1
ATOM 1774 C CA . THR A 1 223 ? -31.332 3.072 12.367 1.00 94.94 223 THR A CA 1
ATOM 1775 C C . THR A 1 223 ? -31.392 4.506 11.836 1.00 94.94 223 THR A C 1
ATOM 1777 O O . THR A 1 223 ? -30.859 4.800 10.769 1.00 94.94 223 THR A O 1
ATOM 1780 N N . ARG A 1 224 ? -32.001 5.434 12.588 1.00 95.94 224 ARG A N 1
ATOM 1781 C CA . ARG A 1 224 ? -32.078 6.843 12.170 1.00 95.94 224 ARG A CA 1
ATOM 1782 C C . ARG A 1 224 ? -30.692 7.490 12.097 1.00 95.94 224 ARG A C 1
ATOM 1784 O O . ARG A 1 224 ? -30.391 8.166 11.119 1.00 95.94 224 ARG A O 1
ATOM 1791 N N . ALA A 1 225 ? -29.855 7.254 13.107 1.00 95.56 225 ALA A N 1
ATOM 1792 C CA . ALA A 1 225 ? -28.499 7.788 13.147 1.00 95.56 225 ALA A CA 1
ATOM 1793 C C . ALA A 1 225 ? -27.628 7.181 12.034 1.00 95.56 225 ALA A C 1
ATOM 1795 O O . ALA A 1 225 ? -26.900 7.913 11.366 1.00 95.56 225 ALA A O 1
ATOM 1796 N N . ALA A 1 226 ? -27.757 5.874 11.779 1.00 95.06 226 ALA A N 1
ATOM 1797 C CA . ALA A 1 226 ? -27.062 5.204 10.680 1.00 95.06 226 ALA A CA 1
ATOM 1798 C C . ALA A 1 226 ? -27.416 5.801 9.308 1.00 95.06 226 ALA A C 1
ATOM 1800 O O . ALA A 1 226 ? -26.530 6.069 8.492 1.00 95.06 226 ALA A O 1
ATOM 1801 N N . HIS A 1 227 ? -28.702 6.082 9.073 1.00 95.00 227 HIS A N 1
ATOM 1802 C CA . HIS A 1 227 ? -29.164 6.719 7.841 1.00 95.00 227 HIS A CA 1
ATOM 1803 C C . HIS A 1 227 ? -28.609 8.146 7.686 1.00 95.00 227 HIS A C 1
ATOM 1805 O O . HIS A 1 227 ? -28.147 8.527 6.608 1.00 95.00 227 HIS A O 1
ATOM 1811 N N . ASP A 1 228 ? -28.596 8.934 8.765 1.00 94.44 228 ASP A N 1
ATOM 1812 C CA . ASP A 1 228 ? -28.025 10.285 8.750 1.00 94.44 228 ASP A CA 1
ATOM 1813 C C . ASP A 1 228 ? -26.519 10.279 8.451 1.00 94.44 228 ASP A C 1
ATOM 1815 O O . ASP A 1 228 ? -26.041 11.111 7.675 1.00 94.44 228 ASP A O 1
ATOM 1819 N N . VAL A 1 229 ? -25.778 9.329 9.026 1.00 94.75 229 VAL A N 1
ATOM 1820 C CA . VAL A 1 229 ? -24.348 9.129 8.759 1.00 94.75 229 VAL A CA 1
ATOM 1821 C C . VAL A 1 229 ? -24.101 8.701 7.308 1.00 94.75 229 VAL A C 1
ATOM 1823 O O . VAL A 1 229 ? -23.254 9.289 6.636 1.00 94.75 229 VAL A O 1
ATOM 1826 N N . SER A 1 230 ? -24.882 7.752 6.789 1.00 92.25 230 SER A N 1
ATOM 1827 C CA . SER A 1 230 ? -24.767 7.285 5.399 1.00 92.25 230 SER A CA 1
ATOM 1828 C C . SER A 1 230 ? -25.018 8.411 4.394 1.00 92.25 230 SER A C 1
ATOM 1830 O O . SER A 1 230 ? -24.278 8.569 3.424 1.00 92.25 230 SER A O 1
ATOM 1832 N N . ARG A 1 231 ? -26.011 9.270 4.660 1.00 93.19 231 ARG A N 1
ATOM 1833 C CA . ARG A 1 231 ? -26.287 10.451 3.832 1.00 93.19 231 ARG A CA 1
ATOM 1834 C C . ARG A 1 231 ? -25.120 11.442 3.824 1.00 93.19 231 ARG A C 1
ATOM 1836 O O . ARG A 1 231 ? -24.824 12.014 2.777 1.00 93.19 231 ARG A O 1
ATOM 1843 N N . LYS A 1 232 ? -24.435 11.634 4.958 1.00 90.69 232 LYS A N 1
ATOM 1844 C CA . LYS A 1 232 ? -23.216 12.461 5.002 1.00 90.69 232 LYS A CA 1
ATOM 1845 C C . LYS A 1 232 ? -22.114 11.869 4.123 1.00 90.69 232 LYS A C 1
ATOM 1847 O O . LYS A 1 232 ? -21.522 12.611 3.344 1.00 90.69 232 LYS A O 1
ATOM 1852 N N . ALA A 1 233 ? -21.890 10.555 4.184 1.00 90.56 233 ALA A N 1
ATOM 1853 C CA . ALA A 1 233 ? -20.915 9.879 3.325 1.00 90.56 233 ALA A CA 1
ATOM 1854 C C . ALA A 1 233 ? -21.205 10.106 1.829 1.00 90.56 233 ALA A C 1
ATOM 1856 O O . ALA A 1 233 ? -20.299 10.461 1.079 1.00 90.56 233 ALA A O 1
ATOM 1857 N N . LEU A 1 234 ? -22.472 9.983 1.415 1.00 90.06 234 LEU A N 1
ATOM 1858 C CA . LEU A 1 234 ? -22.902 10.238 0.033 1.00 90.06 234 LEU A CA 1
ATOM 1859 C C . LEU A 1 234 ? -22.672 11.694 -0.387 1.00 90.06 234 LEU A C 1
ATOM 1861 O O . LEU A 1 234 ? -22.099 11.935 -1.445 1.00 90.06 234 LEU A O 1
ATOM 1865 N N . SER A 1 235 ? -23.014 12.662 0.468 1.00 90.94 235 SER A N 1
ATOM 1866 C CA . SER A 1 235 ? -22.804 14.084 0.151 1.00 90.94 235 SER A CA 1
ATOM 1867 C C . SER A 1 235 ? -21.330 14.446 -0.083 1.00 90.94 235 SER A C 1
ATOM 1869 O O . SER A 1 235 ? -21.026 15.331 -0.883 1.00 90.94 235 SER A O 1
ATOM 1871 N N . LEU A 1 236 ? -20.406 13.740 0.581 1.00 88.88 236 LEU A N 1
ATOM 1872 C CA . LEU A 1 236 ? -18.966 13.915 0.387 1.00 88.88 236 LEU A CA 1
ATOM 1873 C C . LEU A 1 236 ? -18.489 13.344 -0.953 1.00 88.88 236 LEU A C 1
ATOM 1875 O O . LEU A 1 236 ? -17.595 13.920 -1.565 1.00 88.88 236 LEU A O 1
ATOM 1879 N N . LEU A 1 237 ? -19.095 12.250 -1.425 1.00 86.81 237 LEU A N 1
ATOM 1880 C CA . LEU A 1 237 ? -18.817 11.682 -2.749 1.00 86.81 237 LEU A CA 1
ATOM 1881 C C . LEU A 1 237 ? -19.372 12.564 -3.877 1.00 86.81 237 LEU A C 1
ATOM 1883 O O . LEU A 1 237 ? -18.743 12.701 -4.923 1.00 86.81 237 LEU A O 1
ATOM 1887 N N . GLU A 1 238 ? -20.532 13.183 -3.653 1.00 83.56 238 GLU A N 1
ATOM 1888 C CA . GLU A 1 238 ? -21.204 14.077 -4.607 1.00 83.56 238 GLU A CA 1
ATOM 1889 C C . GLU A 1 238 ? -20.571 15.473 -4.699 1.00 83.56 238 GLU A C 1
ATOM 1891 O O . GLU A 1 238 ? -20.872 16.221 -5.629 1.00 83.56 238 GLU A O 1
ATOM 1896 N N . SER A 1 239 ? -19.647 15.812 -3.794 1.00 69.19 239 SER A N 1
ATOM 1897 C CA . SER A 1 239 ? -18.961 17.110 -3.755 1.00 69.19 239 SER A CA 1
ATOM 1898 C C . SER A 1 239 ? -17.453 17.009 -4.077 1.00 69.19 239 SER A C 1
ATOM 1900 O O . SER A 1 239 ? -16.642 17.401 -3.233 1.00 69.19 239 SER A O 1
ATOM 1902 N N . PRO A 1 240 ? -16.998 16.538 -5.264 1.00 55.06 240 PRO A N 1
ATOM 1903 C CA . PRO A 1 240 ? -15.564 16.352 -5.527 1.00 55.06 240 PRO A CA 1
ATOM 1904 C C . PRO A 1 240 ? -14.747 17.655 -5.631 1.00 55.06 240 PRO A C 1
ATOM 1906 O O . PRO A 1 240 ? -13.537 17.599 -5.819 1.00 55.06 240 PRO A O 1
ATOM 1909 N N . SER A 1 241 ? -15.362 18.839 -5.551 1.00 47.75 241 SER A N 1
ATOM 1910 C CA . SER A 1 241 ? -14.738 20.111 -5.944 1.00 47.75 241 SER A CA 1
ATOM 1911 C C . SER A 1 241 ? -14.166 20.969 -4.802 1.00 47.75 241 SER A C 1
ATOM 1913 O O . SER A 1 241 ? -14.007 22.171 -4.991 1.00 47.75 241 SER A O 1
ATOM 1915 N N . ALA A 1 242 ? -13.851 20.410 -3.628 1.00 42.97 242 ALA A N 1
ATOM 1916 C CA . ALA A 1 242 ? -13.320 21.199 -2.500 1.00 42.97 242 ALA A CA 1
ATOM 1917 C C . ALA A 1 242 ? -12.041 20.645 -1.839 1.00 42.97 242 ALA A C 1
ATOM 1919 O O . ALA A 1 242 ? -11.668 21.107 -0.765 1.00 42.97 242 ALA A O 1
ATOM 1920 N N . GLN A 1 243 ? -11.352 19.677 -2.457 1.00 41.91 243 GLN A N 1
ATOM 1921 C CA . GLN A 1 243 ? -10.107 19.096 -1.915 1.00 41.91 243 GLN A CA 1
ATOM 1922 C C . GLN A 1 243 ? -8.889 19.243 -2.840 1.00 41.91 243 GLN A C 1
ATOM 1924 O O . GLN A 1 243 ? -7.954 18.450 -2.793 1.00 41.91 243 GLN A O 1
ATOM 1929 N N . SER A 1 244 ? -8.870 20.294 -3.657 1.00 39.03 244 SER A N 1
ATOM 1930 C CA . SER A 1 244 ? -7.666 20.743 -4.360 1.00 39.03 244 SER A CA 1
ATOM 1931 C C . SER A 1 244 ? -7.583 22.266 -4.295 1.00 39.03 244 SER A C 1
ATOM 1933 O O . SER A 1 244 ? -8.075 22.971 -5.179 1.00 39.03 244 SER A O 1
ATOM 1935 N N . SER A 1 245 ? -7.023 22.778 -3.202 1.00 33.91 245 SER A N 1
ATOM 1936 C CA . SER A 1 245 ? -6.522 24.149 -3.051 1.00 33.91 245 SER A CA 1
ATOM 1937 C C . SER A 1 245 ? -5.387 24.140 -2.041 1.00 33.91 245 SER A C 1
ATOM 1939 O O . SER A 1 245 ? -5.551 23.453 -1.009 1.00 33.91 245 SER A O 1
#